Protein AF-A0A1Q2D5R7-F1 (afdb_monomer)

pLDDT: mean 94.14, std 8.89, range [39.81, 98.88]

Sequence (243 aa):
MNKTKTVDEAIDLIKPDSSIMISGFLGVGSPIRLIDKLAEHKEINDLTLIMSVASYPGKIHDIESLFINKQVKKYIGAHVGTSRELSRQYLNNEVEIEFCPMGTLAERIHAGGAGLGAVVTPVGVGTQQEEDHDVMEIDGKKYLVYRPLKADYALIRGFRADKEGNIQSRGTSKSAVLQMALAGKTVIAEVNEIVEVGDIAPDDVEVPGPLVDYIVQGDTLVEAKEYFNELWSSTNQLKVEVE

Secondary structure (DSSP, 8-state):
---EE-HHHHHTT--TT-EEEE--BTTBT--HHHHHHHHH-TTS-SEEEE-SB-S-TTS--TTHHHHHTT-EEEEEESB-TT-HHHHHHHHTTSSEEEE--HHHHHHHHHHHHHT-S-EEESTTTTSGGGTSSEEEEETTEEEEEEPP--EEEEEEE-SEEETT--EE--GGGGTTHHHHHHHEEEEEEEESEEE-TTSS-GGG-SB-GGG-SEEEE-S-HHHHHHHHHHHHHTTT-S-----

InterPro domains:
  IPR004165 Coenzyme A transferase family I [PF01144] (5-217)
  IPR004165 Coenzyme A transferase family I [PTHR13707] (3-223)
  IPR004165 Coenzyme A transferase family I [SM00882] (4-218)
  IPR012792 3-oxoacid CoA-transferase, subunit A [TIGR02429] (3-217)
  IPR037171 NagB/RpiA transferase-like [SSF100950] (2-228)

Solvent-accessible surface area (backbone atoms only — not comparable to full-atom values): 12506 Å² total; per-residue (Å²): 126,90,27,73,41,54,61,65,67,53,48,72,69,60,56,52,64,36,34,34,31,44,32,37,50,54,45,49,29,33,34,52,62,57,46,55,52,47,46,71,41,70,83,46,19,55,22,32,41,37,36,52,38,41,17,31,73,94,54,89,37,56,62,36,52,33,44,74,70,61,22,48,42,32,40,38,26,49,44,46,89,30,19,69,54,53,45,52,30,46,79,66,69,67,32,48,75,46,82,34,59,53,71,57,47,53,47,16,24,34,24,31,34,72,68,42,85,56,38,78,37,56,76,47,64,96,43,76,57,44,79,80,36,54,76,46,74,57,98,92,39,70,23,33,50,40,68,43,36,68,23,59,27,13,41,25,31,34,43,32,26,27,60,68,33,32,21,26,58,58,83,80,33,40,74,62,37,53,34,38,32,50,16,19,74,40,17,38,34,30,16,32,40,79,44,57,80,76,77,64,54,80,91,54,49,63,34,60,18,93,48,36,61,31,37,26,71,44,61,38,66,64,57,49,48,54,51,52,50,51,58,33,46,78,65,69,72,42,83,78,79,78,128

Foldseek 3Di:
DFQADALLRVLVVQAALWEEEFADDQQQFGLFSNLVNNLVPLNRAQYEYEYAEDHAAPDPGGNLSCLVSRRYQEYEYQYDPRRPSSVVCVVVVVHHYHHDHNVLSLVLLLCLLVVHAWDWAQPQPVHPLPVVFDWDDDPNGITGIGGHDATQEYEGEAAEAERLGQGAHDDCSLGSRQSNLSRYPAYEYEYQYYDHPPPQDPVRGSHDSVSHRHYYYDHHPVRVVVVVCCVCVVVVNDDPPDD

Nearest PDB structures (foldseek):
  8k9h-assembly2_F  TM=9.824E-01  e=9.584E-28  Fusobacterium nucleatum
  3cdk-assembly1_C  TM=9.639E-01  e=6.663E-28  Bacillus subtilis
  5dbn-assembly2_E  TM=9.795E-01  e=1.654E-27  Escherichia coli DH5[alpha]
  3rrl-assembly1_A  TM=9.472E-01  e=7.993E-26  Helicobacter pylori
  3rrl-assembly1_C  TM=9.426E-01  e=1.984E-23  Helicobacter pylori

Radius of gyration: 18.32 Å; Cα contacts (8 Å, |Δi|>4): 561; chains: 1; bounding box: 58×40×50 Å

Structure (mmCIF, N/CA/C/O backbone):
data_AF-A0A1Q2D5R7-F1
#
_entry.id   AF-A0A1Q2D5R7-F1
#
loop_
_atom_site.group_PDB
_atom_site.id
_atom_site.type_symbol
_atom_site.label_atom_id
_atom_site.label_alt_id
_atom_site.label_comp_id
_atom_site.label_asym_id
_atom_site.label_entity_id
_atom_site.label_seq_id
_atom_site.pdbx_PDB_ins_code
_atom_site.Cartn_x
_atom_site.Cartn_y
_atom_site.Cartn_z
_atom_site.occupancy
_atom_site.B_iso_or_equiv
_atom_site.auth_seq_id
_atom_site.auth_comp_id
_atom_site.auth_asym_id
_atom_site.auth_atom_id
_atom_site.pdbx_PDB_model_num
ATOM 1 N N . MET A 1 1 ? -4.681 -1.705 -24.601 1.00 67.50 1 MET A N 1
ATOM 2 C CA . MET A 1 1 ? -4.203 -0.367 -24.166 1.00 67.50 1 MET A CA 1
ATOM 3 C C . MET A 1 1 ? -2.782 -0.550 -23.668 1.00 67.50 1 MET A C 1
ATOM 5 O O . MET A 1 1 ? -2.539 -1.575 -23.052 1.00 67.50 1 MET A O 1
ATOM 9 N N . ASN A 1 2 ? -1.849 0.364 -23.945 1.00 89.50 2 ASN A N 1
ATOM 10 C CA . ASN A 1 2 ? -0.502 0.243 -23.379 1.00 89.50 2 ASN A CA 1
ATOM 11 C C . ASN A 1 2 ? -0.545 0.607 -21.885 1.00 89.50 2 ASN A C 1
ATOM 13 O O . ASN A 1 2 ? -0.805 1.765 -21.562 1.00 89.50 2 ASN A O 1
ATOM 17 N N . LYS A 1 3 ? -0.330 -0.380 -21.007 1.00 97.44 3 LYS A N 1
ATOM 18 C CA . LYS A 1 3 ? -0.292 -0.201 -19.546 1.00 97.44 3 LYS A CA 1
ATOM 19 C C . LYS A 1 3 ? 1.096 0.162 -19.021 1.00 97.44 3 LYS A C 1
ATOM 21 O O . LYS A 1 3 ? 1.228 0.561 -17.870 1.00 97.44 3 LYS A O 1
ATOM 26 N N . THR A 1 4 ? 2.139 0.021 -19.833 1.00 98.12 4 THR A N 1
ATOM 27 C CA . THR A 1 4 ? 3.508 0.293 -19.399 1.00 98.12 4 THR A CA 1
ATOM 28 C C . THR A 1 4 ? 3.756 1.794 -19.296 1.00 98.12 4 THR A C 1
ATOM 30 O O . THR A 1 4 ? 3.478 2.540 -20.239 1.00 98.12 4 THR A O 1
ATOM 33 N N . LYS A 1 5 ? 4.302 2.215 -18.155 1.00 98.19 5 LYS A N 1
ATOM 34 C CA . LYS A 1 5 ? 4.703 3.589 -17.846 1.00 98.19 5 LYS A CA 1
ATOM 35 C C . LYS A 1 5 ? 6.129 3.626 -17.311 1.00 98.19 5 LYS A C 1
ATOM 37 O O . LYS A 1 5 ? 6.620 2.632 -16.769 1.00 98.19 5 LYS A O 1
ATOM 42 N N . THR A 1 6 ? 6.797 4.765 -17.455 1.00 98.06 6 THR A N 1
ATOM 43 C CA . THR A 1 6 ? 7.991 5.039 -16.644 1.00 98.06 6 THR A CA 1
ATOM 44 C C . THR A 1 6 ? 7.584 5.339 -15.198 1.00 98.06 6 THR A C 1
ATOM 46 O O . THR A 1 6 ? 6.417 5.608 -14.911 1.00 98.06 6 THR A O 1
ATOM 49 N N . VAL A 1 7 ? 8.549 5.299 -14.275 1.00 97.94 7 VAL A N 1
ATOM 50 C CA . VAL A 1 7 ? 8.315 5.683 -12.874 1.00 97.94 7 VAL A CA 1
ATOM 51 C C . VAL A 1 7 ? 7.829 7.137 -12.794 1.00 97.94 7 VAL A C 1
ATOM 53 O O . VAL A 1 7 ? 6.834 7.395 -12.125 1.00 97.94 7 VAL A O 1
ATOM 56 N N . ASP A 1 8 ? 8.455 8.062 -13.531 1.00 97.12 8 ASP A N 1
ATOM 57 C CA . ASP A 1 8 ? 8.050 9.477 -13.561 1.00 97.12 8 ASP A CA 1
ATOM 58 C C . ASP A 1 8 ? 6.610 9.650 -14.072 1.00 97.12 8 ASP A C 1
ATOM 60 O O . ASP A 1 8 ? 5.784 10.264 -13.403 1.00 97.12 8 ASP A O 1
ATOM 64 N N . GLU A 1 9 ? 6.269 9.027 -15.209 1.00 98.06 9 GLU A N 1
ATOM 65 C CA . GLU A 1 9 ? 4.917 9.117 -15.777 1.00 98.06 9 GLU A CA 1
ATOM 66 C C . GLU A 1 9 ? 3.842 8.566 -14.834 1.00 98.06 9 GLU A C 1
ATOM 68 O O . GLU A 1 9 ? 2.690 8.990 -14.904 1.00 98.06 9 GLU A O 1
ATOM 73 N N . ALA A 1 10 ? 4.189 7.581 -14.002 1.00 98.00 10 ALA A N 1
ATOM 74 C CA . ALA A 1 10 ? 3.280 6.999 -13.028 1.00 98.00 10 ALA A CA 1
ATOM 75 C C . ALA A 1 10 ? 3.083 7.906 -11.804 1.00 98.00 10 ALA A C 1
ATOM 77 O O . ALA A 1 10 ? 1.955 8.034 -11.327 1.00 98.00 10 ALA A O 1
ATOM 78 N N . ILE A 1 11 ? 4.144 8.559 -11.317 1.00 98.06 11 ILE A N 1
ATOM 79 C CA . ILE A 1 11 ? 4.058 9.512 -10.199 1.00 98.06 11 ILE A CA 1
ATOM 80 C C . ILE A 1 11 ? 3.307 10.782 -10.596 1.00 98.06 11 ILE A C 1
ATOM 82 O O . ILE A 1 11 ? 2.494 11.257 -9.806 1.00 98.06 11 ILE A O 1
ATOM 86 N N . ASP A 1 12 ? 3.459 11.256 -11.835 1.00 97.69 12 ASP A N 1
ATOM 87 C CA . ASP A 1 12 ? 2.724 12.416 -12.365 1.00 97.69 12 ASP A CA 1
ATOM 88 C C . ASP A 1 12 ? 1.190 12.231 -12.360 1.00 97.69 12 ASP A C 1
ATOM 90 O O . ASP A 1 12 ? 0.431 13.198 -12.482 1.00 97.69 12 ASP A O 1
ATOM 94 N N . LEU A 1 13 ? 0.699 10.992 -12.222 1.00 98.00 13 LEU A N 1
ATOM 95 C CA . LEU A 1 13 ? -0.730 10.709 -12.072 1.00 98.00 13 LEU A CA 1
ATOM 96 C C . LEU A 1 13 ? -1.245 11.029 -10.665 1.00 98.00 13 LEU A C 1
ATOM 98 O O . LEU A 1 13 ? -2.434 11.323 -10.514 1.00 98.00 13 LEU A O 1
ATOM 102 N N . ILE A 1 14 ? -0.384 10.947 -9.648 1.00 98.50 14 ILE A N 1
ATOM 103 C CA . ILE A 1 14 ? -0.752 11.090 -8.240 1.00 98.50 14 ILE A CA 1
ATOM 104 C C . ILE A 1 14 ? -0.975 12.567 -7.927 1.00 98.50 14 ILE A C 1
ATOM 106 O O . ILE A 1 14 ? -0.192 13.440 -8.291 1.00 98.50 14 ILE A O 1
ATOM 110 N N . LYS A 1 15 ? -2.071 12.857 -7.226 1.00 98.50 15 LYS A N 1
ATOM 111 C CA . LYS A 1 15 ? -2.457 14.226 -6.877 1.00 98.50 15 LYS A CA 1
ATOM 112 C C . LYS A 1 15 ? -2.208 14.492 -5.393 1.00 98.50 15 LYS A C 1
ATOM 114 O O . LYS A 1 15 ? -2.328 13.560 -4.595 1.00 98.50 15 LYS A O 1
ATOM 119 N N . PRO A 1 16 ? -1.955 15.751 -4.999 1.00 98.56 16 PRO A N 1
ATOM 120 C CA . PRO A 1 16 ? -2.027 16.143 -3.595 1.00 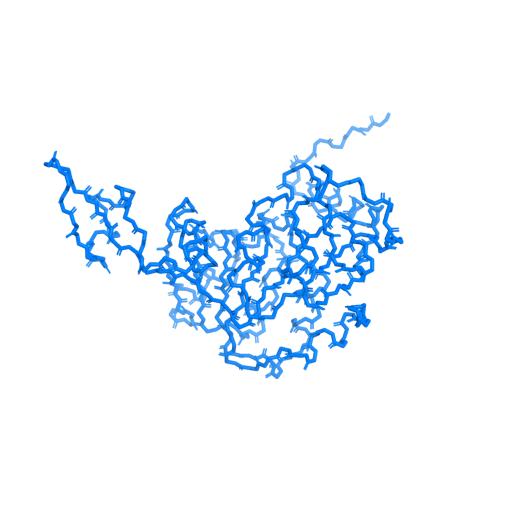98.56 16 PRO A CA 1
ATOM 121 C C . PRO A 1 16 ? -3.389 15.776 -2.991 1.00 98.56 16 PRO A C 1
ATOM 123 O O . PRO A 1 16 ? -4.360 15.591 -3.730 1.00 98.56 16 PRO A O 1
ATOM 126 N N . ASP A 1 17 ? -3.459 15.676 -1.665 1.00 98.56 17 ASP A N 1
ATOM 127 C CA . ASP A 1 17 ? -4.680 15.344 -0.910 1.00 98.56 17 ASP A CA 1
ATOM 128 C C . ASP A 1 17 ? -5.257 13.935 -1.185 1.00 98.56 17 ASP A C 1
ATOM 130 O O . ASP A 1 17 ? -6.341 13.585 -0.717 1.00 98.56 17 ASP A O 1
ATOM 134 N N . SER A 1 18 ? -4.535 13.096 -1.935 1.00 98.69 18 SER A N 1
ATOM 135 C CA . SER A 1 18 ? -4.999 11.757 -2.308 1.00 98.69 18 SER A CA 1
ATOM 136 C C . SER A 1 18 ? -4.753 10.718 -1.216 1.00 98.69 18 SER A C 1
ATOM 138 O O . SER A 1 18 ? -3.808 10.795 -0.423 1.00 98.69 18 SER A O 1
ATOM 140 N N . SER A 1 19 ? -5.585 9.682 -1.228 1.00 98.88 19 SER A N 1
ATOM 141 C CA . SER A 1 19 ? -5.372 8.459 -0.457 1.00 98.88 19 SER A CA 1
ATOM 142 C C . SER A 1 19 ? -4.583 7.425 -1.265 1.00 98.88 19 SER A C 1
ATOM 144 O O . SER A 1 19 ? -4.881 7.178 -2.436 1.00 98.88 19 SER A O 1
ATOM 146 N N . ILE A 1 20 ? -3.571 6.815 -0.645 1.00 98.81 20 ILE A N 1
ATOM 147 C CA . ILE A 1 20 ? -2.665 5.867 -1.297 1.00 98.81 20 ILE A CA 1
ATOM 148 C C . ILE A 1 20 ? -2.526 4.609 -0.439 1.00 98.81 20 ILE A C 1
ATOM 150 O O . ILE A 1 20 ? -2.055 4.663 0.698 1.00 98.81 20 ILE A O 1
ATOM 154 N N . MET A 1 21 ? -2.907 3.462 -1.000 1.00 98.62 21 MET A N 1
ATOM 155 C CA . MET A 1 21 ? -2.517 2.155 -0.472 1.00 98.62 21 MET A CA 1
ATOM 156 C C . MET A 1 21 ? -1.129 1.799 -0.984 1.00 98.62 21 MET A C 1
ATOM 158 O O . MET A 1 21 ? -0.877 1.890 -2.183 1.00 98.62 21 MET A O 1
ATOM 162 N N . ILE A 1 22 ? -0.243 1.383 -0.085 1.00 98.00 22 ILE A N 1
ATOM 163 C CA . ILE A 1 22 ? 1.120 0.979 -0.432 1.00 98.00 22 ILE A CA 1
ATOM 164 C C . ILE A 1 22 ? 1.319 -0.452 0.056 1.00 98.00 22 ILE A C 1
ATOM 166 O O . ILE A 1 22 ? 1.152 -0.736 1.246 1.00 98.00 22 ILE A O 1
ATOM 170 N N . SER A 1 23 ? 1.636 -1.370 -0.860 1.00 96.19 23 SER A 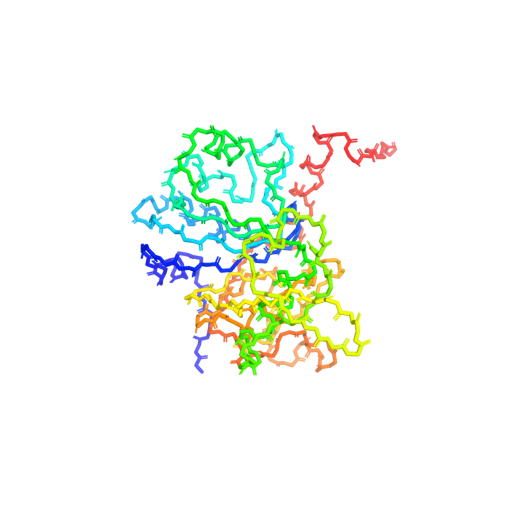N 1
ATOM 171 C CA . SER A 1 23 ? 1.945 -2.749 -0.479 1.00 96.19 23 SER A CA 1
ATOM 172 C C . SER A 1 23 ? 3.268 -2.826 0.270 1.00 96.19 23 SER A C 1
ATOM 174 O O . SER A 1 23 ? 4.119 -1.959 0.129 1.00 96.19 23 SER A O 1
ATOM 176 N N . GLY A 1 24 ? 3.457 -3.900 1.031 1.00 93.12 24 GLY A N 1
ATOM 177 C CA . GLY A 1 24 ? 4.733 -4.210 1.663 1.00 93.12 24 GLY A CA 1
ATOM 178 C C . GLY A 1 24 ? 4.628 -4.477 3.157 1.00 93.12 24 GLY A C 1
ATOM 179 O O . GLY A 1 24 ? 3.583 -4.303 3.790 1.00 93.12 24 GLY A O 1
ATOM 180 N N . PHE A 1 25 ? 5.726 -4.977 3.709 1.00 92.31 25 PHE A N 1
ATOM 181 C CA . PHE A 1 25 ? 5.894 -5.253 5.127 1.00 92.31 25 PHE A CA 1
ATOM 182 C C . PHE A 1 25 ? 7.359 -5.013 5.491 1.00 92.31 25 PHE A C 1
ATOM 184 O O . PHE A 1 25 ? 8.230 -5.766 5.054 1.00 92.31 25 PHE A O 1
ATOM 191 N N . LEU A 1 26 ? 7.632 -3.962 6.273 1.00 89.88 26 LEU A N 1
ATOM 192 C CA . LEU A 1 26 ? 8.999 -3.530 6.603 1.00 89.88 26 LEU A CA 1
ATOM 193 C C . LEU A 1 26 ? 9.868 -3.311 5.348 1.00 89.88 26 LEU A C 1
ATOM 195 O O . LEU A 1 26 ? 11.031 -3.716 5.323 1.00 89.88 26 LEU A O 1
ATOM 199 N N . GLY A 1 27 ? 9.285 -2.756 4.280 1.00 88.50 27 GLY A N 1
ATOM 200 C CA . GLY A 1 27 ? 9.950 -2.589 2.987 1.00 88.50 27 GLY A CA 1
ATOM 201 C C . GLY A 1 27 ? 9.915 -3.794 2.042 1.00 88.50 27 GLY A C 1
ATOM 202 O O . GLY A 1 27 ? 10.013 -3.641 0.824 1.00 88.50 27 GLY A O 1
ATOM 203 N N . VAL A 1 28 ? 9.740 -5.016 2.557 1.00 89.94 28 VAL A N 1
ATOM 204 C CA . VAL A 1 28 ? 9.649 -6.212 1.705 1.00 89.94 28 VAL A CA 1
ATOM 205 C C . VAL A 1 28 ? 8.319 -6.204 0.968 1.00 89.94 28 VAL A C 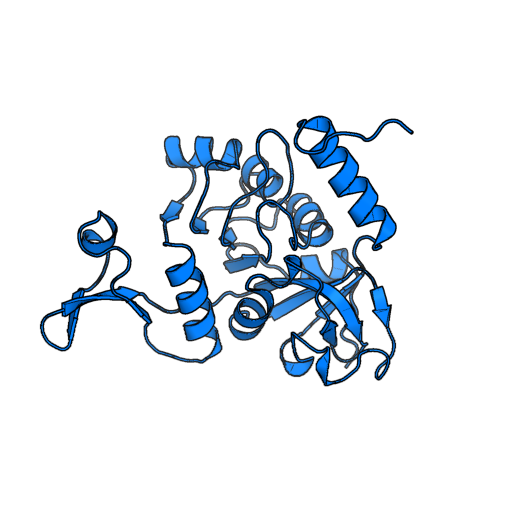1
ATOM 207 O O . VAL A 1 28 ? 7.259 -6.225 1.589 1.00 89.94 28 VAL A O 1
ATOM 210 N N . GLY A 1 29 ? 8.367 -6.214 -0.365 1.00 92.06 29 GLY A N 1
ATOM 211 C CA . GLY A 1 29 ? 7.160 -6.073 -1.181 1.00 92.06 29 GLY A CA 1
ATOM 212 C C . GLY A 1 29 ? 6.627 -4.638 -1.239 1.00 92.06 29 GLY A C 1
ATOM 213 O O . GLY A 1 29 ? 5.486 -4.449 -1.654 1.00 92.06 29 GLY A O 1
ATOM 214 N N . SER A 1 30 ? 7.424 -3.645 -0.832 1.00 95.12 30 SER A N 1
ATOM 215 C CA . SER A 1 30 ? 7.135 -2.237 -1.104 1.00 95.12 30 SER A CA 1
ATOM 216 C C . SER A 1 30 ? 7.611 -1.849 -2.509 1.00 95.12 30 SER A C 1
ATOM 218 O O . SER A 1 30 ? 8.670 -2.317 -2.942 1.00 95.12 30 SER A O 1
ATOM 220 N N . PRO A 1 31 ? 6.861 -1.014 -3.246 1.00 96.44 31 PRO A N 1
ATOM 221 C CA . PRO A 1 31 ? 7.306 -0.444 -4.515 1.00 96.44 31 PRO A CA 1
ATOM 222 C C . PRO A 1 31 ? 8.290 0.712 -4.262 1.00 96.44 31 PRO A C 1
ATOM 224 O O . PRO A 1 31 ? 7.928 1.888 -4.306 1.00 96.44 31 PRO A O 1
ATOM 227 N N . ILE A 1 32 ? 9.533 0.367 -3.908 1.00 95.69 32 ILE A N 1
ATOM 228 C CA . ILE A 1 32 ? 10.535 1.319 -3.404 1.00 95.69 32 ILE A CA 1
ATOM 229 C C . ILE A 1 32 ? 10.831 2.437 -4.407 1.00 95.69 32 ILE A C 1
ATOM 231 O O . ILE A 1 32 ? 10.942 3.587 -3.997 1.00 95.69 32 ILE A O 1
ATOM 235 N N . ARG A 1 33 ? 10.892 2.150 -5.713 1.00 97.12 33 ARG A N 1
ATOM 236 C CA . ARG A 1 33 ? 11.211 3.180 -6.715 1.00 97.12 33 ARG A CA 1
ATOM 237 C C . ARG A 1 33 ? 10.077 4.175 -6.886 1.00 97.12 33 ARG A C 1
ATOM 239 O O . ARG A 1 33 ? 10.345 5.368 -7.003 1.00 97.12 33 ARG A O 1
ATOM 246 N N . LEU A 1 34 ? 8.828 3.715 -6.848 1.00 98.38 34 LEU A N 1
ATOM 247 C CA . LEU A 1 34 ? 7.669 4.607 -6.816 1.00 98.38 34 LEU A CA 1
ATOM 248 C C . LEU A 1 34 ? 7.649 5.452 -5.537 1.00 98.38 34 LEU A C 1
ATOM 250 O O . LEU A 1 34 ? 7.378 6.645 -5.614 1.00 98.38 34 LEU A O 1
ATOM 254 N N . ILE A 1 35 ? 7.957 4.872 -4.373 1.00 98.06 35 ILE A N 1
ATOM 255 C CA . ILE A 1 35 ? 7.976 5.608 -3.097 1.00 98.06 35 ILE A CA 1
ATOM 256 C C . ILE A 1 35 ? 9.082 6.667 -3.082 1.00 98.06 35 ILE A C 1
ATOM 258 O O . ILE A 1 35 ? 8.815 7.819 -2.737 1.00 98.06 35 ILE A O 1
ATOM 262 N N . ASP A 1 36 ? 10.300 6.300 -3.482 1.00 97.38 36 ASP A N 1
ATOM 263 C CA . ASP A 1 36 ? 11.437 7.218 -3.556 1.00 97.38 36 ASP A CA 1
ATOM 264 C C . ASP A 1 36 ? 11.132 8.364 -4.520 1.00 97.38 36 ASP A C 1
ATOM 266 O O . ASP A 1 36 ? 11.310 9.533 -4.175 1.00 97.38 36 ASP A O 1
ATOM 270 N N . LYS A 1 37 ? 10.580 8.044 -5.697 1.00 98.19 37 LYS A N 1
ATOM 271 C CA . LYS A 1 37 ? 10.183 9.055 -6.673 1.00 98.19 37 LYS A CA 1
ATOM 272 C C . LYS A 1 37 ? 9.071 9.955 -6.135 1.00 98.19 37 LYS A C 1
ATOM 274 O O . LYS A 1 37 ? 9.182 11.170 -6.232 1.00 98.19 37 LYS A O 1
ATOM 279 N N . LEU A 1 38 ? 8.041 9.403 -5.499 1.00 98.50 38 LEU A N 1
ATOM 280 C CA . LEU A 1 38 ? 6.992 10.192 -4.846 1.00 98.50 38 LEU A CA 1
ATOM 281 C C . LEU A 1 38 ? 7.570 11.150 -3.789 1.00 98.50 38 LEU A C 1
ATOM 283 O O . LEU A 1 38 ? 7.105 12.282 -3.658 1.00 98.50 38 LEU A O 1
ATOM 287 N N . ALA A 1 39 ? 8.610 10.731 -3.064 1.00 98.25 39 ALA A N 1
ATOM 288 C CA . ALA A 1 39 ? 9.282 11.573 -2.081 1.00 98.25 39 ALA A CA 1
ATOM 289 C C . ALA A 1 39 ? 10.079 12.735 -2.709 1.00 98.25 39 ALA A C 1
ATOM 291 O O . ALA A 1 39 ? 10.269 13.769 -2.067 1.00 98.25 39 ALA A O 1
ATOM 292 N N . GLU A 1 40 ? 10.534 12.616 -3.958 1.00 97.88 40 GLU A N 1
ATOM 293 C CA . GLU A 1 40 ? 11.176 13.723 -4.684 1.00 97.88 40 GLU A CA 1
ATOM 294 C C . GLU A 1 40 ? 10.176 14.841 -5.042 1.00 97.88 40 GLU A C 1
ATOM 296 O O . GLU A 1 40 ? 10.538 16.022 -5.038 1.00 97.88 40 GLU A O 1
ATOM 301 N N . HIS A 1 41 ? 8.911 14.485 -5.286 1.00 97.25 41 HIS A N 1
ATOM 302 C CA . HIS A 1 41 ? 7.830 15.382 -5.710 1.00 97.25 41 HIS A CA 1
ATOM 303 C C . HIS A 1 41 ? 7.100 16.024 -4.520 1.00 97.25 41 HIS A C 1
ATOM 305 O O . HIS A 1 41 ? 5.980 15.661 -4.159 1.00 97.25 41 HIS A O 1
ATOM 311 N N . LYS A 1 42 ? 7.742 17.007 -3.880 1.00 95.44 42 LYS A N 1
ATOM 312 C CA . LYS A 1 42 ? 7.242 17.660 -2.648 1.00 95.44 42 LYS A CA 1
ATOM 313 C C . LYS A 1 42 ? 5.918 18.414 -2.814 1.00 95.44 42 LYS A C 1
ATOM 315 O O . LYS A 1 42 ? 5.247 18.713 -1.824 1.00 95.44 42 LYS A O 1
ATOM 320 N N . GLU A 1 43 ? 5.548 18.753 -4.042 1.00 97.31 43 GLU A N 1
ATOM 321 C CA . GLU A 1 43 ? 4.244 19.317 -4.377 1.00 97.31 43 GLU A CA 1
ATOM 322 C C . GLU A 1 43 ? 3.102 18.313 -4.184 1.00 97.31 43 GLU A C 1
ATOM 324 O O . GLU A 1 43 ? 1.979 18.736 -3.921 1.00 97.31 43 GLU A O 1
ATOM 329 N N . ILE A 1 44 ? 3.385 17.007 -4.254 1.00 98.31 44 ILE A N 1
ATOM 330 C CA . ILE A 1 44 ? 2.445 15.934 -3.930 1.00 98.31 44 ILE A CA 1
ATOM 331 C C . ILE A 1 44 ? 2.497 15.711 -2.416 1.00 98.31 44 ILE A C 1
ATOM 333 O O . ILE A 1 44 ? 3.365 15.014 -1.887 1.00 98.31 44 ILE A O 1
ATOM 337 N N . ASN A 1 45 ? 1.584 16.362 -1.705 1.00 98.31 45 ASN A N 1
ATOM 338 C CA . ASN A 1 45 ? 1.525 16.384 -0.245 1.00 98.31 45 ASN A CA 1
ATOM 339 C C . ASN A 1 45 ? 0.084 16.213 0.258 1.00 98.31 45 ASN A C 1
ATOM 341 O O . ASN A 1 45 ? -0.816 15.872 -0.513 1.00 98.31 45 ASN A O 1
ATOM 345 N N . ASP A 1 46 ? -0.115 16.378 1.568 1.00 98.50 46 ASP A N 1
ATOM 346 C CA . ASP A 1 46 ? -1.392 16.158 2.252 1.00 98.50 46 ASP A CA 1
ATOM 347 C C . ASP A 1 46 ? -1.959 14.743 2.034 1.00 98.50 46 ASP A C 1
ATOM 349 O O . ASP A 1 46 ? -3.168 14.512 2.034 1.00 98.50 46 ASP A O 1
ATOM 353 N N . LEU A 1 47 ? -1.068 13.762 1.875 1.00 98.81 47 LEU A N 1
ATOM 354 C CA . LEU A 1 47 ? -1.423 12.388 1.543 1.00 98.81 47 LEU A CA 1
ATOM 355 C C . LEU A 1 47 ? -2.009 11.635 2.740 1.00 98.81 47 LEU A C 1
ATOM 357 O O . LEU A 1 47 ? -1.581 11.810 3.886 1.00 98.81 47 LEU A O 1
ATOM 361 N N . THR A 1 48 ? -2.950 10.735 2.451 1.00 98.88 48 THR A N 1
ATOM 362 C CA . THR A 1 48 ? -3.390 9.698 3.394 1.00 98.88 48 THR A CA 1
ATOM 363 C C . THR A 1 48 ? -2.783 8.362 2.992 1.00 98.88 48 THR A C 1
ATOM 365 O O . THR A 1 48 ? -3.156 7.812 1.959 1.00 98.88 48 THR A O 1
ATOM 368 N N . LEU A 1 49 ? -1.866 7.824 3.794 1.00 98.56 49 LEU A N 1
ATOM 369 C CA . LEU A 1 49 ? -1.234 6.534 3.515 1.00 98.56 49 LEU A CA 1
ATOM 370 C C . LEU A 1 49 ? -1.952 5.392 4.236 1.00 98.56 49 LEU A C 1
ATOM 372 O O . LEU A 1 49 ? -2.301 5.511 5.409 1.00 98.56 49 LEU A O 1
ATOM 376 N N . ILE A 1 50 ? -2.140 4.274 3.538 1.00 98.38 50 ILE A N 1
ATOM 377 C CA . ILE A 1 50 ? -2.745 3.049 4.068 1.00 98.38 50 ILE A CA 1
ATOM 378 C C . ILE A 1 50 ? -1.763 1.896 3.855 1.00 98.38 50 ILE A C 1
ATOM 380 O O . ILE A 1 50 ? -1.506 1.494 2.719 1.00 98.38 50 ILE A O 1
ATOM 384 N N . MET A 1 51 ? -1.212 1.359 4.944 1.00 95.06 51 MET A N 1
ATOM 385 C CA . MET A 1 51 ? -0.194 0.306 4.896 1.00 95.06 51 MET A CA 1
ATOM 386 C C . MET A 1 51 ? -0.189 -0.519 6.186 1.00 95.06 51 MET A C 1
ATOM 388 O O . MET A 1 51 ? -0.494 -0.015 7.263 1.00 95.06 51 MET A O 1
ATOM 392 N N . SER A 1 52 ? 0.182 -1.800 6.105 1.00 91.81 52 SER A N 1
ATOM 393 C CA . SER A 1 52 ? 0.250 -2.667 7.289 1.00 91.81 52 SER A CA 1
ATOM 394 C C . SER A 1 52 ? 1.291 -2.191 8.304 1.00 91.81 52 SER A C 1
ATOM 396 O O . SER A 1 52 ? 0.984 -2.065 9.492 1.00 91.81 52 SER A O 1
ATOM 398 N N . VAL A 1 53 ? 2.521 -1.933 7.850 1.00 90.25 53 VAL A N 1
ATOM 399 C CA . VAL A 1 53 ? 3.661 -1.584 8.707 1.00 90.25 53 VAL A CA 1
ATOM 400 C C . VAL A 1 53 ? 4.508 -0.512 8.033 1.00 90.25 53 VAL A C 1
ATOM 402 O O . VAL A 1 53 ? 4.927 -0.706 6.898 1.00 90.25 53 VAL A O 1
ATOM 405 N N . ALA A 1 54 ? 4.798 0.570 8.758 1.00 87.62 54 ALA A N 1
ATOM 406 C CA . ALA A 1 54 ? 5.584 1.692 8.254 1.00 87.62 54 ALA A CA 1
ATOM 407 C C . ALA A 1 54 ? 7.096 1.456 8.360 1.00 87.62 54 ALA A C 1
ATOM 409 O O . ALA A 1 54 ? 7.631 1.411 9.469 1.00 87.62 54 ALA A O 1
ATOM 410 N N . SER A 1 55 ? 7.800 1.427 7.232 1.00 89.56 55 SER A N 1
ATOM 411 C CA . SER A 1 55 ? 9.263 1.551 7.166 1.00 89.56 55 SER A CA 1
ATOM 412 C C . SER A 1 55 ? 10.076 0.453 7.855 1.00 89.56 55 SER A C 1
ATOM 414 O O . SER A 1 55 ? 9.552 -0.535 8.368 1.00 89.56 55 SER A O 1
ATOM 416 N N . TYR A 1 56 ? 11.402 0.614 7.827 1.00 86.56 56 TYR A N 1
ATOM 417 C CA . TYR A 1 56 ? 12.369 -0.315 8.400 1.00 86.56 56 TYR A CA 1
ATOM 418 C C . TYR A 1 56 ? 13.128 0.320 9.582 1.00 86.56 56 TYR A C 1
ATOM 420 O O . TYR A 1 56 ? 13.562 1.470 9.479 1.00 86.56 56 TYR A O 1
ATOM 428 N N . PRO A 1 57 ? 13.360 -0.414 10.690 1.00 83.00 57 PRO A N 1
ATOM 429 C CA . PRO A 1 57 ? 14.020 0.133 11.871 1.00 83.00 57 PRO A CA 1
ATOM 430 C C . PRO A 1 57 ? 15.399 0.740 11.594 1.00 83.00 57 PRO A C 1
ATOM 432 O O . PRO A 1 57 ? 16.312 0.078 11.101 1.00 83.00 57 PRO A O 1
ATOM 435 N N . GLY A 1 58 ? 15.589 1.990 12.020 1.00 76.62 58 GLY A N 1
ATOM 436 C CA . GLY A 1 58 ? 16.913 2.612 12.120 1.00 76.62 58 GLY A CA 1
ATOM 437 C C . GLY A 1 58 ? 17.544 3.060 10.797 1.00 76.62 58 GLY A C 1
ATOM 438 O O . GLY A 1 58 ? 18.724 3.419 10.796 1.00 76.62 58 GLY A O 1
ATOM 439 N N . LYS A 1 59 ? 16.794 3.069 9.687 1.00 83.31 59 LYS A N 1
ATOM 440 C CA . LYS A 1 59 ? 17.251 3.542 8.370 1.00 83.31 59 LYS A CA 1
ATOM 441 C C . LYS A 1 59 ? 16.157 4.350 7.671 1.00 83.31 59 LYS A C 1
ATOM 443 O O . LYS A 1 59 ? 14.977 4.142 7.921 1.00 83.31 59 LYS A O 1
ATOM 448 N N . ILE A 1 60 ? 16.566 5.255 6.782 1.00 89.69 60 ILE A N 1
ATOM 449 C CA . ILE A 1 60 ? 15.649 5.904 5.840 1.00 89.69 60 ILE A CA 1
ATOM 450 C C . ILE A 1 60 ? 15.396 4.902 4.718 1.00 89.69 60 ILE A C 1
ATOM 452 O O . ILE A 1 60 ? 16.298 4.609 3.937 1.00 89.69 60 ILE A O 1
ATOM 456 N N . HIS A 1 61 ? 14.209 4.313 4.723 1.00 90.81 61 HIS A N 1
ATOM 457 C CA . HIS A 1 61 ? 13.777 3.277 3.794 1.00 90.81 61 HIS A CA 1
ATOM 458 C C . HIS A 1 61 ? 12.249 3.283 3.725 1.00 90.81 61 HIS A C 1
ATOM 460 O O . HIS A 1 61 ? 11.607 3.639 4.721 1.00 90.81 61 HIS A O 1
ATOM 466 N N . ASP A 1 62 ? 11.685 2.832 2.597 1.00 93.56 62 ASP A N 1
ATOM 467 C CA . ASP A 1 62 ? 10.235 2.745 2.388 1.00 93.56 62 ASP A CA 1
ATOM 468 C C . ASP A 1 62 ? 9.600 4.139 2.600 1.00 93.56 62 ASP A C 1
ATOM 470 O O . ASP A 1 62 ? 10.173 5.156 2.206 1.00 93.56 62 ASP A O 1
ATOM 474 N N . ILE A 1 63 ? 8.446 4.232 3.258 1.00 96.06 63 ILE A N 1
ATOM 475 C CA . ILE A 1 63 ? 7.712 5.493 3.428 1.00 96.06 63 ILE A CA 1
ATOM 476 C C . ILE A 1 63 ? 8.365 6.523 4.378 1.00 96.06 63 ILE A C 1
ATOM 478 O O . ILE A 1 63 ? 7.812 7.609 4.549 1.00 96.06 63 ILE A O 1
ATOM 482 N N . GLU A 1 64 ? 9.534 6.251 4.982 1.00 96.31 64 GLU A N 1
ATOM 483 C CA . GLU A 1 64 ? 10.217 7.184 5.907 1.00 96.31 64 GLU A CA 1
ATOM 484 C C . GLU A 1 64 ? 10.461 8.559 5.265 1.00 96.31 64 GLU A C 1
ATOM 486 O O . GLU A 1 64 ? 10.212 9.594 5.887 1.00 96.31 64 GLU A O 1
ATOM 491 N N . SER A 1 65 ? 10.913 8.579 4.007 1.00 97.00 65 SER A N 1
ATOM 492 C CA . SER A 1 65 ? 11.232 9.813 3.277 1.00 97.00 65 SER A CA 1
ATOM 493 C C . SER A 1 65 ? 10.013 10.728 3.115 1.00 97.00 65 SER A C 1
ATOM 495 O O . SER A 1 65 ? 10.147 11.947 3.223 1.00 97.00 65 SER A O 1
ATOM 497 N N . LEU A 1 66 ? 8.815 10.157 2.943 1.00 98.12 66 LEU A N 1
ATOM 498 C CA . LEU A 1 66 ? 7.565 10.917 2.830 1.00 98.12 66 LEU A CA 1
ATOM 499 C C . LEU A 1 66 ? 7.240 11.658 4.134 1.00 98.12 66 LEU A C 1
ATOM 501 O O . LEU A 1 66 ? 6.784 12.804 4.104 1.00 98.12 66 LEU A O 1
ATOM 505 N N . PHE A 1 67 ? 7.527 11.041 5.285 1.00 97.50 67 PHE A N 1
ATOM 506 C CA . PHE A 1 67 ? 7.382 11.699 6.582 1.00 97.50 67 PHE A CA 1
ATOM 507 C C . PHE A 1 67 ? 8.462 12.759 6.798 1.00 97.50 67 PHE A C 1
ATOM 509 O O . PHE A 1 67 ? 8.123 13.870 7.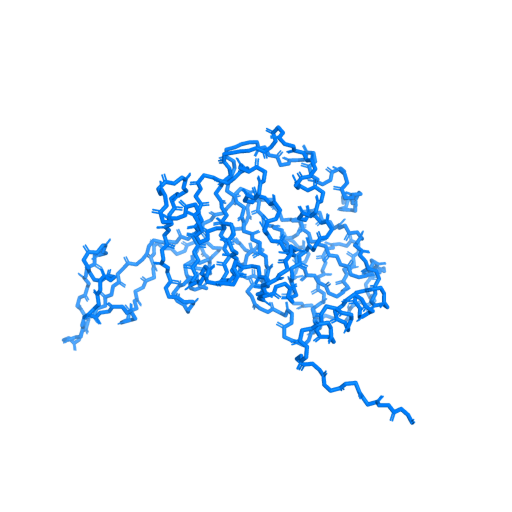200 1.00 97.50 67 PHE A O 1
ATOM 516 N N . ILE A 1 68 ? 9.729 12.491 6.456 1.00 97.31 68 ILE A N 1
ATOM 517 C CA . ILE A 1 68 ? 10.810 13.499 6.538 1.00 97.31 68 ILE A CA 1
ATOM 518 C C . ILE A 1 68 ? 10.445 14.758 5.741 1.00 97.31 68 ILE A C 1
ATOM 520 O O . ILE A 1 68 ? 10.660 15.880 6.204 1.00 97.31 68 ILE A O 1
ATOM 524 N N . ASN A 1 69 ? 9.842 14.575 4.569 1.00 97.88 69 ASN A N 1
ATOM 525 C CA . ASN A 1 69 ? 9.411 15.662 3.697 1.00 97.88 69 ASN A CA 1
ATOM 526 C C . ASN A 1 69 ? 8.071 16.303 4.090 1.00 97.88 69 ASN A C 1
ATOM 528 O O . ASN A 1 69 ? 7.680 17.281 3.457 1.00 97.88 69 ASN A O 1
ATOM 532 N N . LYS A 1 70 ? 7.383 15.794 5.121 1.00 97.81 70 LYS A N 1
ATOM 533 C CA . LYS A 1 70 ? 6.050 16.245 5.561 1.00 97.81 70 LYS A CA 1
ATOM 534 C C . LYS A 1 70 ? 4.985 16.175 4.458 1.00 97.81 70 LYS A C 1
ATOM 536 O O . LYS A 1 70 ? 4.136 17.053 4.348 1.00 97.81 70 LYS A O 1
ATOM 541 N N . GLN A 1 71 ? 5.026 15.123 3.642 1.00 98.56 71 GLN A N 1
ATOM 542 C CA . GLN A 1 71 ? 4.058 14.899 2.561 1.00 98.56 71 GLN A CA 1
ATOM 543 C C . GLN A 1 71 ? 2.787 14.171 3.029 1.00 98.56 71 GLN A C 1
ATOM 545 O O . GLN A 1 71 ? 1.825 14.074 2.272 1.00 98.56 71 GLN A O 1
ATOM 550 N N . VAL A 1 72 ? 2.767 13.649 4.259 1.00 98.62 72 VAL A N 1
ATOM 551 C CA . VAL A 1 72 ? 1.696 12.788 4.779 1.00 98.62 72 VAL A CA 1
ATOM 552 C C . VAL A 1 72 ? 0.956 13.497 5.907 1.00 98.62 72 VAL A C 1
ATOM 554 O O . VAL A 1 72 ? 1.568 13.853 6.910 1.00 98.62 72 VAL A O 1
ATOM 557 N N . LYS A 1 73 ? -0.365 13.653 5.769 1.00 98.38 73 LYS A N 1
ATOM 558 C CA . LYS A 1 73 ? -1.231 14.216 6.822 1.00 98.38 73 LYS A CA 1
ATOM 559 C C . LYS A 1 73 ? -1.890 13.145 7.690 1.00 98.38 73 LYS A C 1
ATOM 561 O O . LYS A 1 73 ? -2.189 13.401 8.854 1.00 98.38 73 LYS A O 1
ATOM 566 N N . LYS A 1 74 ? -2.128 11.956 7.124 1.00 98.56 74 LYS A N 1
ATOM 567 C CA . LYS A 1 74 ? -2.788 10.839 7.804 1.00 98.56 74 LYS A CA 1
ATOM 568 C C . LYS A 1 74 ? -2.139 9.509 7.440 1.00 98.56 74 LYS A C 1
ATOM 570 O O . LYS A 1 74 ? -1.822 9.264 6.278 1.00 98.56 74 LYS A O 1
ATOM 575 N N . TYR A 1 75 ? -1.998 8.630 8.422 1.00 98.38 75 TYR A N 1
ATOM 576 C CA . TYR A 1 75 ? -1.554 7.254 8.232 1.00 98.38 75 TYR A CA 1
ATOM 577 C C . TYR A 1 75 ? -2.529 6.277 8.897 1.00 98.38 75 TYR A C 1
ATOM 579 O O . TYR A 1 75 ? -2.876 6.423 10.069 1.00 98.38 75 TYR A O 1
ATOM 587 N N . ILE A 1 76 ? -2.962 5.269 8.143 1.00 97.94 76 ILE A N 1
ATOM 588 C CA . ILE A 1 76 ? -3.814 4.173 8.607 1.00 97.94 76 ILE A CA 1
ATOM 589 C C . ILE A 1 76 ? -2.991 2.889 8.541 1.00 97.94 76 ILE A C 1
ATOM 591 O O . ILE A 1 76 ? -2.610 2.448 7.455 1.00 97.94 76 ILE A O 1
ATOM 595 N N . GLY A 1 77 ? -2.731 2.270 9.690 1.00 95.88 77 GLY A N 1
ATOM 596 C CA . GLY A 1 77 ? -1.894 1.075 9.733 1.00 95.88 77 GLY A CA 1
ATOM 597 C C . GLY A 1 77 ? -1.864 0.372 11.079 1.00 95.88 77 GLY A C 1
ATOM 598 O O . GLY A 1 77 ? -2.439 0.835 12.063 1.00 95.88 77 GLY A O 1
ATOM 599 N N . ALA A 1 78 ? -1.185 -0.773 11.125 1.00 92.44 78 ALA A N 1
ATOM 600 C CA . ALA A 1 78 ? -1.097 -1.586 12.338 1.00 92.44 78 ALA A CA 1
ATOM 601 C C . ALA A 1 78 ? 0.121 -1.247 13.202 1.00 92.44 78 ALA A C 1
ATOM 603 O O . ALA A 1 78 ? 0.131 -1.538 14.397 1.00 92.44 78 ALA A O 1
ATOM 604 N N . HIS A 1 79 ? 1.158 -0.657 12.604 1.00 91.12 79 HIS A N 1
ATOM 605 C CA . HIS A 1 79 ? 2.426 -0.411 13.278 1.00 91.12 79 HIS A CA 1
ATOM 606 C C . HIS A 1 79 ? 3.130 0.843 12.749 1.00 91.12 79 HIS A C 1
ATOM 608 O O . HIS A 1 79 ? 3.206 1.048 11.536 1.00 91.12 79 HIS A O 1
ATOM 614 N N . VAL A 1 80 ? 3.685 1.639 13.672 1.00 90.19 80 VAL A N 1
ATOM 615 C CA . VAL A 1 80 ? 4.465 2.861 13.383 1.00 90.19 80 VAL A CA 1
ATOM 616 C C . VAL A 1 80 ? 5.899 2.822 13.922 1.00 90.19 80 VAL A C 1
ATOM 618 O O . VAL A 1 80 ? 6.744 3.577 13.458 1.00 90.19 80 VAL A O 1
ATOM 621 N N . GLY A 1 81 ? 6.205 1.935 14.879 1.00 87.38 81 GLY A N 1
ATOM 622 C CA . GLY A 1 81 ? 7.443 1.987 15.676 1.00 87.38 81 GLY A CA 1
ATOM 623 C C . GLY A 1 81 ? 8.741 1.699 14.911 1.00 87.38 81 GLY A C 1
ATOM 624 O O . GLY A 1 81 ? 9.832 1.852 15.452 1.00 87.38 81 GLY A O 1
ATOM 625 N N . THR A 1 82 ? 8.631 1.272 13.658 1.00 89.94 82 THR A N 1
ATOM 626 C CA . THR A 1 82 ? 9.743 1.005 12.739 1.00 89.94 82 THR A CA 1
ATOM 627 C C . THR A 1 82 ? 10.137 2.242 11.928 1.00 89.94 82 THR A C 1
ATOM 629 O O . THR A 1 82 ? 11.239 2.272 11.390 1.00 89.94 82 THR A O 1
ATOM 632 N N . SER A 1 83 ? 9.294 3.280 11.919 1.00 93.50 83 SER A N 1
ATOM 633 C CA . SER A 1 83 ? 9.565 4.593 11.336 1.00 93.50 83 SER A CA 1
ATOM 634 C C . SER A 1 83 ? 9.866 5.610 12.440 1.00 93.50 83 SER A C 1
ATOM 636 O O . SER A 1 83 ? 9.038 5.857 13.328 1.00 93.50 83 SER A O 1
ATOM 638 N N . ARG A 1 84 ? 11.064 6.208 12.412 1.00 93.19 84 ARG A N 1
ATOM 639 C CA . ARG A 1 84 ? 11.488 7.161 13.450 1.00 93.19 84 ARG A CA 1
ATOM 640 C C . ARG A 1 84 ? 10.731 8.471 13.303 1.00 93.19 84 ARG A C 1
ATOM 642 O O . ARG A 1 84 ? 10.266 9.021 14.302 1.00 93.19 84 ARG A O 1
ATOM 649 N N . GLU A 1 85 ? 10.626 8.965 12.077 1.00 95.94 85 GLU A N 1
ATOM 650 C CA . GLU A 1 85 ? 9.999 10.248 11.802 1.00 95.94 85 GLU A CA 1
ATOM 651 C C . GLU A 1 85 ? 8.478 10.191 11.970 1.00 95.94 85 GLU A C 1
ATOM 653 O O . GLU A 1 85 ? 7.920 11.086 12.601 1.00 95.94 85 GLU A O 1
ATOM 658 N N . LEU A 1 86 ? 7.816 9.107 11.546 1.00 95.44 86 LEU A N 1
ATOM 659 C CA . LEU A 1 86 ? 6.390 8.900 11.821 1.00 95.44 86 LEU A CA 1
ATOM 660 C C . LEU A 1 86 ? 6.111 8.870 13.324 1.00 95.44 86 LEU A C 1
ATOM 662 O O . LEU A 1 86 ? 5.207 9.547 13.805 1.00 95.44 86 LEU A O 1
ATOM 666 N N . SER A 1 87 ? 6.923 8.129 14.083 1.00 94.50 87 SER A N 1
ATOM 667 C CA . SER A 1 87 ? 6.781 8.061 15.540 1.00 94.50 87 SER A CA 1
ATOM 668 C C . SER A 1 87 ? 6.966 9.439 16.189 1.00 94.50 87 SER A C 1
ATOM 670 O O . SER A 1 87 ? 6.200 9.809 17.077 1.00 94.50 87 SER A O 1
ATOM 672 N N . ARG A 1 88 ? 7.949 10.230 15.731 1.00 96.25 88 ARG A N 1
ATOM 673 C CA . ARG A 1 88 ? 8.173 11.607 16.200 1.00 96.25 88 ARG A CA 1
ATOM 674 C C . ARG A 1 88 ? 6.974 12.506 15.891 1.00 96.25 88 ARG A C 1
ATOM 676 O O . ARG A 1 88 ? 6.522 13.230 16.773 1.00 96.25 88 ARG A O 1
ATOM 683 N N . GLN A 1 89 ? 6.476 12.468 14.656 1.00 97.38 89 GLN A N 1
ATOM 684 C CA . GLN A 1 89 ? 5.345 13.285 14.219 1.00 97.38 89 GLN A CA 1
ATOM 685 C C . GLN A 1 89 ? 4.061 12.917 14.959 1.00 97.38 89 GLN A C 1
ATOM 687 O O . GLN A 1 89 ? 3.342 13.815 15.390 1.00 97.38 89 GLN A O 1
ATOM 692 N N . TYR A 1 90 ? 3.811 11.626 15.187 1.00 95.19 90 TYR A N 1
ATOM 693 C CA . TYR A 1 90 ? 2.676 11.155 15.978 1.00 95.19 90 TYR A CA 1
ATOM 694 C C . TYR A 1 90 ? 2.717 11.704 17.410 1.00 95.19 90 TYR A C 1
ATOM 696 O O . TYR A 1 90 ? 1.748 12.303 17.868 1.00 95.19 90 TYR A O 1
ATOM 704 N N . LEU A 1 91 ? 3.861 11.588 18.097 1.00 95.12 91 LEU A N 1
ATOM 705 C CA . LEU A 1 91 ? 4.026 12.100 19.466 1.00 95.12 91 LEU A CA 1
ATOM 706 C C . LEU A 1 91 ? 3.881 13.628 19.565 1.00 95.12 91 LEU A C 1
ATOM 708 O O . LEU A 1 91 ? 3.542 14.146 20.628 1.00 95.12 91 LEU A O 1
ATOM 712 N N . ASN A 1 92 ? 4.121 14.339 18.464 1.00 97.00 92 ASN A N 1
ATOM 713 C CA . ASN A 1 92 ? 3.985 15.788 18.371 1.00 97.00 92 ASN A CA 1
ATOM 714 C C . ASN A 1 92 ? 2.632 16.254 17.803 1.00 97.00 92 ASN A C 1
ATOM 716 O O . ASN A 1 92 ? 2.434 17.459 17.662 1.00 97.00 92 ASN A O 1
ATOM 720 N N . ASN A 1 93 ? 1.705 15.340 17.492 1.00 95.81 93 ASN A N 1
ATOM 721 C CA . ASN A 1 93 ? 0.433 15.636 16.818 1.00 95.81 93 ASN A CA 1
ATOM 722 C C . ASN A 1 93 ? 0.604 16.345 15.453 1.00 95.81 93 ASN A C 1
ATOM 724 O O . ASN A 1 93 ? -0.211 17.183 15.075 1.00 95.81 93 ASN A O 1
ATOM 728 N N . GLU A 1 94 ? 1.678 16.035 14.721 1.00 97.12 94 GLU A N 1
ATOM 729 C CA . GLU A 1 94 ? 1.947 16.569 13.374 1.00 97.12 94 GLU A CA 1
ATOM 730 C C . GLU A 1 94 ? 1.268 15.740 12.266 1.00 97.12 94 GLU A C 1
ATOM 732 O O . GLU A 1 94 ? 1.101 16.234 11.156 1.00 97.12 94 GLU A O 1
ATOM 737 N N . VAL A 1 95 ? 0.871 14.499 12.568 1.00 97.56 95 VAL A N 1
ATOM 738 C CA . VAL A 1 95 ? 0.216 13.563 11.642 1.00 97.56 95 VAL A CA 1
ATOM 739 C C . VAL A 1 95 ? -0.925 12.833 12.355 1.00 97.56 95 VAL A C 1
ATOM 741 O O . VAL A 1 95 ? -0.782 12.420 13.508 1.00 97.56 95 VAL A O 1
ATOM 744 N N . GLU A 1 96 ? -2.058 12.659 11.677 1.00 97.56 96 GLU A N 1
ATOM 745 C CA . GLU A 1 96 ? -3.170 11.848 12.178 1.00 97.56 96 GLU A CA 1
ATOM 746 C C . GLU A 1 96 ? -2.847 10.356 12.013 1.00 97.56 96 GLU A C 1
ATOM 748 O O . GLU A 1 96 ? -2.502 9.910 10.917 1.00 97.56 96 GLU A O 1
ATOM 753 N N . ILE A 1 97 ? -2.990 9.567 13.080 1.00 96.06 97 ILE A N 1
ATOM 754 C CA . ILE A 1 97 ? -2.80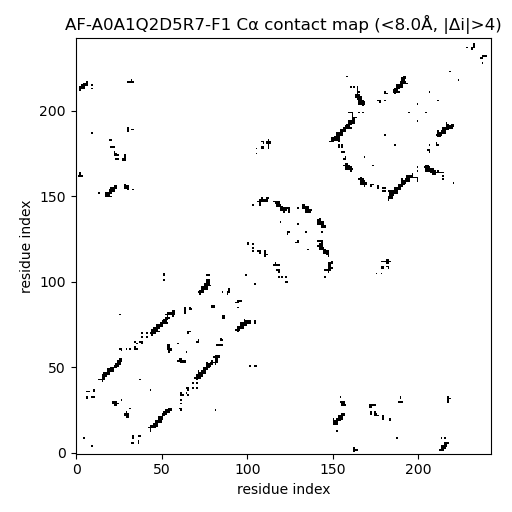8 8.112 13.028 1.00 96.06 97 ILE A CA 1
ATOM 755 C C . ILE A 1 97 ? -4.119 7.411 13.349 1.00 96.06 97 ILE A C 1
ATOM 757 O O . ILE A 1 97 ? -4.701 7.617 14.410 1.00 96.06 97 ILE A O 1
ATOM 761 N N . GLU A 1 98 ? -4.527 6.511 12.462 1.00 95.62 98 GLU A N 1
ATOM 762 C CA . GLU A 1 98 ? -5.589 5.547 12.719 1.00 95.62 98 GLU A CA 1
ATOM 763 C C . GLU A 1 98 ? -4.963 4.160 12.905 1.00 95.62 98 GLU A C 1
ATOM 765 O O . GLU A 1 98 ? -4.601 3.477 11.940 1.00 95.62 98 GLU A O 1
ATOM 770 N N . PHE A 1 99 ? -4.807 3.747 14.165 1.00 94.19 99 PHE A N 1
ATOM 771 C CA . PHE A 1 99 ? -4.326 2.406 14.486 1.00 94.19 99 PHE A CA 1
ATOM 772 C C . PHE A 1 99 ? -5.409 1.374 14.193 1.00 94.19 99 PHE A C 1
ATOM 774 O O . PHE A 1 99 ? -6.489 1.411 14.780 1.00 94.19 99 PHE A O 1
ATOM 781 N N . CYS A 1 100 ? -5.091 0.416 13.329 1.00 94.75 100 CYS A N 1
ATOM 782 C CA . CYS A 1 100 ? -5.988 -0.668 12.955 1.00 94.75 100 CYS A CA 1
ATOM 783 C C . CYS A 1 100 ? -5.260 -2.012 13.099 1.00 94.75 100 CYS A C 1
ATOM 785 O O . CYS A 1 100 ? -4.199 -2.182 12.493 1.00 94.75 100 CYS A O 1
ATOM 787 N N . PRO A 1 101 ? -5.792 -2.994 13.855 1.00 95.81 101 PRO A N 1
ATOM 788 C CA . PRO A 1 101 ? -5.194 -4.325 13.935 1.00 95.81 101 PRO A CA 1
ATOM 789 C C . PRO A 1 101 ? -4.936 -4.908 12.539 1.00 95.81 101 PRO A C 1
ATOM 791 O O . PRO A 1 101 ? -5.808 -4.849 11.678 1.00 95.81 101 PRO A O 1
ATOM 794 N N . MET A 1 102 ? -3.758 -5.495 12.304 1.00 94.88 102 MET A N 1
ATOM 795 C CA . MET A 1 102 ? -3.301 -5.859 10.950 1.00 94.88 102 MET A CA 1
ATOM 796 C C . MET A 1 102 ? -4.284 -6.754 10.176 1.00 94.88 102 MET A C 1
ATOM 798 O O . MET A 1 102 ? -4.533 -6.515 8.998 1.00 94.88 102 MET A O 1
ATOM 802 N N . GLY A 1 103 ? -4.886 -7.750 10.838 1.00 95.44 103 GLY A N 1
ATOM 803 C CA . GLY A 1 103 ? -5.913 -8.598 10.217 1.00 95.44 103 GLY A CA 1
ATOM 804 C C . GLY A 1 103 ? -7.190 -7.825 9.869 1.00 95.44 103 GLY A C 1
ATOM 805 O O . GLY A 1 103 ? -7.741 -7.994 8.788 1.00 95.44 103 GLY A O 1
ATOM 806 N N . THR A 1 104 ? -7.618 -6.914 10.747 1.00 97.00 104 THR A N 1
ATOM 807 C CA . THR A 1 104 ? -8.751 -6.018 10.489 1.00 97.00 104 THR A CA 1
ATOM 808 C C . THR A 1 104 ? -8.447 -5.061 9.340 1.00 97.00 104 THR A C 1
ATOM 810 O O . THR A 1 104 ? -9.306 -4.851 8.493 1.00 97.00 104 THR A O 1
ATOM 813 N N . LEU A 1 105 ? -7.234 -4.507 9.260 1.00 97.19 105 LEU A N 1
ATOM 814 C CA . LEU A 1 105 ? -6.814 -3.646 8.154 1.00 97.19 105 LEU A CA 1
ATOM 815 C C . LEU A 1 105 ? -6.920 -4.384 6.815 1.00 97.19 105 LEU A C 1
ATOM 817 O O . LEU A 1 105 ? -7.537 -3.865 5.887 1.00 97.19 105 LEU A O 1
ATOM 821 N N . ALA A 1 106 ? -6.383 -5.605 6.738 1.00 96.19 106 ALA A N 1
ATOM 822 C CA . ALA A 1 106 ? -6.467 -6.438 5.542 1.00 96.19 106 ALA A CA 1
ATOM 823 C C . ALA A 1 106 ? -7.925 -6.709 5.135 1.00 96.19 106 ALA A C 1
ATOM 825 O O . ALA A 1 106 ? -8.276 -6.531 3.968 1.00 96.19 106 ALA A O 1
ATOM 826 N N . GLU A 1 107 ? -8.795 -7.049 6.091 1.00 97.62 107 GLU A N 1
ATOM 827 C CA . GLU A 1 107 ? -10.218 -7.267 5.808 1.00 97.62 107 GLU A CA 1
ATOM 828 C C . GLU A 1 107 ? -10.960 -5.980 5.434 1.00 97.62 107 GLU A C 1
ATOM 830 O O . GLU A 1 107 ? -11.858 -6.018 4.601 1.00 97.62 107 GLU A O 1
ATOM 835 N N . ARG A 1 108 ? -10.593 -4.816 5.984 1.00 98.12 108 ARG A N 1
ATOM 836 C CA . ARG A 1 108 ? -11.195 -3.529 5.589 1.00 98.12 108 ARG A CA 1
ATOM 837 C C . ARG A 1 108 ? -10.866 -3.186 4.142 1.00 98.12 108 ARG A C 1
ATOM 839 O O . ARG A 1 108 ? -11.745 -2.710 3.424 1.00 98.12 108 ARG A O 1
ATOM 846 N N . ILE A 1 109 ? -9.627 -3.432 3.718 1.00 98.38 109 ILE A N 1
ATOM 847 C CA . ILE A 1 109 ? -9.194 -3.259 2.325 1.00 98.38 109 ILE A CA 1
ATOM 848 C C . ILE A 1 109 ? -9.946 -4.253 1.431 1.00 98.38 109 ILE A C 1
ATOM 850 O O . ILE A 1 109 ? -10.566 -3.852 0.448 1.00 98.38 109 ILE A O 1
ATOM 854 N N . HIS A 1 110 ? -9.972 -5.533 1.811 1.00 97.69 110 HIS A N 1
ATOM 855 C CA . HIS A 1 110 ? -10.715 -6.567 1.091 1.00 97.69 110 HIS A CA 1
ATOM 856 C C . HIS A 1 110 ? -12.202 -6.212 0.937 1.00 97.69 110 HIS A C 1
ATOM 858 O O . HIS A 1 110 ? -12.723 -6.229 -0.175 1.00 97.69 110 HIS A O 1
ATOM 864 N N . ALA A 1 111 ? -12.870 -5.808 2.020 1.00 98.44 111 ALA A N 1
ATOM 865 C CA . ALA A 1 111 ? -14.256 -5.353 2.007 1.00 98.44 111 ALA A CA 1
ATOM 866 C C . ALA A 1 111 ? -14.464 -4.164 1.061 1.00 98.44 111 ALA A C 1
ATOM 868 O O . ALA A 1 111 ? -15.466 -4.119 0.347 1.00 98.44 111 ALA A O 1
ATOM 869 N N . GLY A 1 112 ? -13.515 -3.224 1.019 1.00 98.31 112 GLY A N 1
ATOM 870 C CA . GLY A 1 112 ? -13.561 -2.084 0.109 1.00 98.31 112 GLY A CA 1
ATOM 871 C C . GLY A 1 112 ? -13.537 -2.530 -1.346 1.00 98.31 112 GLY A C 1
ATOM 872 O O . GLY A 1 112 ? -14.409 -2.134 -2.123 1.00 98.31 112 GLY A O 1
ATOM 873 N N . GLY A 1 113 ? -12.595 -3.402 -1.695 1.00 97.44 113 GLY A N 1
ATOM 874 C CA . GLY A 1 113 ? -12.470 -3.943 -3.045 1.00 97.44 113 GLY A CA 1
ATOM 875 C C . GLY A 1 113 ? -13.625 -4.855 -3.470 1.00 97.44 113 GLY A C 1
ATOM 876 O O . GLY A 1 113 ? -14.071 -4.803 -4.613 1.00 97.44 113 GLY A O 1
ATOM 877 N N . ALA A 1 114 ? -14.179 -5.633 -2.539 1.00 97.56 114 ALA A N 1
ATOM 878 C CA . ALA A 1 114 ? -15.315 -6.521 -2.783 1.00 97.56 114 ALA A CA 1
ATOM 879 C C . ALA A 1 114 ? -16.683 -5.806 -2.769 1.00 97.56 114 ALA A C 1
ATOM 881 O O . ALA A 1 114 ? -17.705 -6.423 -3.069 1.00 97.56 114 ALA A O 1
ATOM 882 N N . GLY A 1 115 ? -16.734 -4.517 -2.410 1.00 97.50 115 GLY A N 1
ATOM 883 C CA . GLY A 1 115 ? -17.984 -3.756 -2.322 1.00 97.50 115 GLY A CA 1
ATOM 884 C C . GLY A 1 115 ? -18.858 -4.109 -1.112 1.00 97.50 115 GLY A C 1
ATOM 885 O O . GLY A 1 115 ? -20.067 -3.880 -1.140 1.00 97.50 115 GLY A O 1
ATOM 886 N N . LEU A 1 116 ? -18.267 -4.658 -0.049 1.00 98.31 116 LEU A N 1
ATOM 887 C CA . LEU A 1 116 ? -18.950 -4.930 1.216 1.00 98.31 116 LEU A CA 1
ATOM 888 C C . LEU A 1 116 ? -19.116 -3.638 2.029 1.00 98.31 116 LEU A C 1
ATOM 890 O O . LEU A 1 116 ? -18.324 -2.709 1.908 1.00 98.31 116 LEU A O 1
ATOM 894 N N . GLY A 1 117 ? -20.147 -3.576 2.876 1.00 97.50 117 GLY A N 1
ATOM 895 C CA . GLY A 1 117 ? -20.483 -2.367 3.644 1.00 97.50 117 GLY A CA 1
ATOM 896 C C . GLY A 1 117 ? -19.774 -2.224 4.996 1.00 97.50 117 GLY A C 1
ATOM 897 O O . GLY A 1 117 ? -19.719 -1.117 5.533 1.00 97.50 117 GLY A O 1
ATOM 898 N N . ALA A 1 118 ? -19.253 -3.320 5.553 1.00 97.50 118 ALA A N 1
ATOM 899 C CA . ALA A 1 118 ? -18.576 -3.347 6.848 1.00 97.50 118 ALA A CA 1
ATOM 900 C C . ALA A 1 118 ? -17.761 -4.634 7.036 1.00 97.50 118 ALA A C 1
ATOM 902 O O . ALA A 1 118 ? -18.054 -5.658 6.417 1.00 97.50 118 ALA A O 1
ATOM 903 N N . VAL A 1 119 ? -16.791 -4.581 7.949 1.00 97.88 119 VAL A N 1
ATOM 904 C CA . VAL A 1 119 ? -16.094 -5.746 8.506 1.00 97.88 119 VAL A CA 1
ATOM 905 C C . VAL A 1 119 ? -16.513 -5.893 9.960 1.00 97.88 119 VAL A C 1
ATOM 907 O O . VAL A 1 119 ? -16.330 -4.971 10.749 1.00 97.88 119 VAL A O 1
ATOM 910 N N . VAL A 1 120 ? -17.061 -7.053 10.313 1.00 97.81 120 VAL A N 1
ATOM 911 C CA . VAL A 1 120 ? -17.492 -7.367 11.680 1.00 97.81 120 VAL A CA 1
ATOM 912 C C . VAL A 1 120 ? -16.520 -8.388 12.261 1.00 97.81 120 VAL A C 1
ATOM 914 O O . VAL A 1 120 ? -16.412 -9.502 11.754 1.00 97.81 120 VAL A O 1
ATOM 917 N N . THR A 1 121 ? -15.774 -8.010 13.299 1.00 98.00 121 THR A N 1
ATOM 918 C CA . THR A 1 121 ? -14.692 -8.840 13.854 1.00 98.00 121 THR A CA 1
ATOM 919 C C . THR A 1 121 ? -14.619 -8.726 15.377 1.00 98.00 121 THR A C 1
ATOM 921 O O . THR A 1 121 ? -14.837 -7.645 15.916 1.00 98.00 121 THR A O 1
ATOM 924 N N . PRO A 1 122 ? -14.309 -9.809 16.117 1.00 97.25 122 PRO A N 1
ATOM 925 C CA . PRO A 1 122 ? -14.112 -9.720 17.565 1.00 97.25 122 PRO A CA 1
ATOM 926 C C . PRO A 1 122 ? -12.768 -9.072 17.939 1.00 97.25 122 PRO A C 1
ATOM 928 O O . PRO A 1 122 ? -12.503 -8.833 19.115 1.00 97.25 122 PRO A O 1
ATOM 931 N N . VAL A 1 123 ? -11.885 -8.834 16.962 1.00 97.50 123 VAL A N 1
ATOM 932 C CA . VAL A 1 123 ? -10.570 -8.227 17.188 1.00 97.50 123 VAL A CA 1
ATOM 933 C C . VAL A 1 123 ? -10.750 -6.785 17.665 1.00 97.50 123 VAL A C 1
ATOM 935 O O . VAL A 1 123 ? -11.374 -5.986 16.978 1.00 97.50 123 VAL A O 1
ATOM 938 N N . GLY A 1 124 ? -10.179 -6.464 18.828 1.00 96.06 124 GLY A N 1
ATOM 939 C CA . GLY A 1 124 ? -10.253 -5.137 19.448 1.00 96.06 124 GLY A CA 1
ATOM 940 C C . GLY A 1 124 ? -11.303 -5.007 20.558 1.00 96.06 124 GLY A C 1
ATOM 941 O O . GLY A 1 124 ? -11.231 -4.051 21.328 1.00 96.06 124 GLY A O 1
ATOM 942 N N . VAL A 1 125 ? -12.219 -5.973 20.708 1.00 97.62 125 VAL A N 1
ATOM 943 C CA . VAL A 1 125 ? -13.164 -6.009 21.840 1.00 97.62 125 VAL A CA 1
ATOM 944 C C . VAL A 1 125 ? -12.394 -6.062 23.164 1.00 97.62 125 VAL A C 1
ATOM 946 O O . VAL A 1 125 ? -11.444 -6.833 23.308 1.00 97.62 125 VAL A O 1
ATOM 949 N N . GLY A 1 126 ? -12.805 -5.248 24.134 1.00 96.50 126 GLY A N 1
ATOM 950 C CA . GLY A 1 126 ? -12.152 -5.097 25.433 1.00 96.50 126 GLY A CA 1
ATOM 951 C C . GLY A 1 126 ? -10.862 -4.275 25.400 1.00 96.50 126 GLY A C 1
ATOM 952 O O . GLY A 1 126 ? -10.110 -4.288 26.372 1.00 96.50 126 GLY A O 1
ATOM 953 N N . THR A 1 127 ? -10.577 -3.587 24.293 1.00 96.56 127 THR A N 1
ATOM 954 C CA . THR A 1 127 ? -9.422 -2.690 24.139 1.00 96.56 127 THR A CA 1
ATOM 955 C C . THR A 1 127 ? -9.894 -1.281 23.785 1.00 96.56 127 THR A C 1
ATOM 957 O O . THR A 1 127 ? -11.074 -1.084 23.512 1.00 96.56 127 THR A O 1
ATOM 960 N N . GLN A 1 128 ? -8.971 -0.319 23.703 1.00 93.12 128 GLN A N 1
ATOM 961 C CA . GLN A 1 128 ? -9.278 1.048 23.261 1.00 93.12 128 GLN A CA 1
ATOM 962 C C . GLN A 1 128 ? -10.002 1.091 21.899 1.00 93.12 128 GLN A C 1
ATOM 964 O O . GLN A 1 128 ? -10.814 1.972 21.664 1.00 93.12 128 GLN A O 1
ATOM 969 N N . GLN A 1 129 ? -9.790 0.096 21.030 1.00 93.94 129 GLN A N 1
ATOM 970 C CA . GLN A 1 129 ? -10.497 -0.005 19.749 1.00 93.94 129 GLN A CA 1
ATOM 971 C C . GLN A 1 129 ? -12.026 -0.095 19.899 1.00 93.94 129 GLN A C 1
ATOM 973 O O . GLN A 1 129 ? -12.730 0.367 19.006 1.00 93.94 129 GLN A O 1
ATOM 978 N N . GLU A 1 130 ? -12.547 -0.677 20.990 1.00 96.00 130 GLU A N 1
ATOM 979 C CA . GLU A 1 130 ? -13.998 -0.766 21.243 1.00 96.00 130 GLU A CA 1
ATOM 980 C C . GLU A 1 130 ? -14.619 0.609 21.527 1.00 96.00 130 GLU A C 1
ATOM 982 O O . GLU A 1 130 ? -15.800 0.799 21.264 1.00 96.00 130 GLU A O 1
ATOM 987 N N . GLU A 1 131 ? -13.842 1.575 22.024 1.00 93.56 131 GLU A N 1
ATOM 988 C CA . GLU A 1 131 ? -14.332 2.928 22.326 1.00 93.56 131 GLU A CA 1
ATOM 989 C C . GLU A 1 131 ? -14.562 3.756 21.052 1.00 93.56 131 GLU A C 1
ATOM 991 O O . GLU A 1 131 ? -15.444 4.614 21.020 1.00 93.56 131 GLU A O 1
ATOM 996 N N . ASP A 1 132 ? -13.807 3.454 19.993 1.00 92.88 132 ASP A N 1
ATOM 997 C CA . ASP A 1 132 ? -13.803 4.200 18.731 1.00 92.88 132 ASP A CA 1
ATOM 998 C C . ASP A 1 132 ? -14.726 3.596 17.652 1.00 92.88 132 ASP A C 1
ATOM 1000 O O . ASP A 1 132 ? -14.855 4.159 16.562 1.00 92.88 132 ASP A O 1
ATOM 1004 N N . HIS A 1 133 ? -15.353 2.441 17.912 1.00 95.94 133 HIS A N 1
ATOM 1005 C CA . HIS A 1 133 ? -16.101 1.680 16.903 1.00 95.94 133 HIS A CA 1
ATOM 1006 C C . HIS A 1 133 ? -17.479 1.226 17.387 1.00 95.94 133 HIS A C 1
ATOM 1008 O O . HIS A 1 133 ? -17.691 0.927 18.560 1.00 95.94 133 HIS A O 1
ATOM 1014 N N . ASP A 1 134 ? -18.415 1.097 16.443 1.00 96.94 134 ASP A N 1
ATOM 1015 C CA . ASP A 1 134 ? -19.727 0.518 16.720 1.00 96.94 134 ASP A CA 1
ATOM 1016 C C . ASP A 1 134 ? -19.581 -0.950 17.165 1.00 96.94 134 ASP A C 1
ATOM 1018 O O . ASP A 1 134 ? -18.803 -1.720 16.589 1.00 96.94 134 ASP A O 1
ATOM 1022 N N . VAL A 1 135 ? -20.374 -1.354 18.160 1.00 97.50 135 VAL A N 1
ATOM 1023 C CA . VAL A 1 135 ? -20.400 -2.727 18.684 1.00 97.50 135 VAL A CA 1
ATOM 1024 C C . VAL A 1 135 ? -21.666 -3.440 18.221 1.00 97.50 135 VAL A C 1
ATOM 1026 O O . VAL A 1 135 ? -22.779 -2.951 18.406 1.00 97.50 135 VAL A O 1
ATOM 1029 N N . MET A 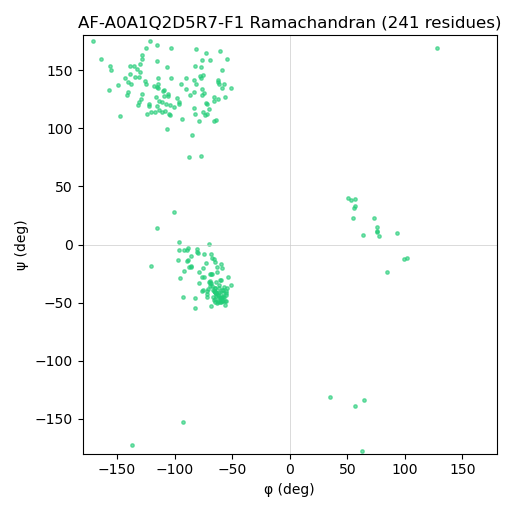1 136 ? -21.494 -4.632 17.658 1.00 96.94 136 MET A N 1
ATOM 1030 C CA . MET A 1 136 ? -22.572 -5.543 17.280 1.00 96.94 136 MET A CA 1
ATOM 1031 C C . MET A 1 136 ? -22.512 -6.809 18.137 1.00 96.94 136 MET A C 1
ATOM 1033 O O . MET A 1 136 ? -21.428 -7.307 18.437 1.00 96.94 136 MET A O 1
ATOM 1037 N N . GLU A 1 137 ? -23.668 -7.359 18.506 1.00 97.38 137 GLU A N 1
ATOM 1038 C CA . GLU A 1 137 ? -23.760 -8.654 19.184 1.00 97.38 137 GLU A CA 1
ATOM 1039 C C . GLU A 1 137 ? -24.361 -9.706 18.246 1.00 97.38 137 GLU A C 1
ATOM 1041 O O . GLU A 1 137 ? -25.412 -9.487 17.644 1.00 97.38 137 GLU A O 1
ATOM 1046 N N . ILE A 1 138 ? -23.678 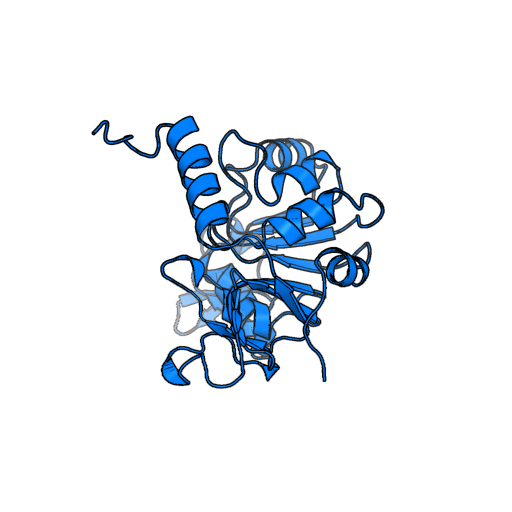-10.843 18.109 1.00 97.25 138 ILE A N 1
ATOM 1047 C CA . ILE A 1 138 ? -24.111 -11.997 17.314 1.00 97.25 138 ILE A CA 1
ATOM 1048 C C . ILE A 1 138 ? -23.953 -13.231 18.198 1.00 97.25 138 ILE A C 1
ATOM 1050 O O . ILE A 1 138 ? -22.865 -13.477 18.718 1.00 97.25 138 ILE A O 1
ATOM 1054 N N . ASP A 1 139 ? -25.041 -13.975 18.406 1.00 96.19 139 ASP A N 1
ATOM 1055 C CA . ASP A 1 139 ? -25.078 -15.194 19.229 1.00 96.19 139 ASP A CA 1
ATOM 1056 C C . ASP A 1 139 ? -24.469 -15.020 20.637 1.00 96.19 139 ASP A C 1
ATOM 1058 O O . ASP A 1 139 ? -23.747 -15.880 21.143 1.00 96.19 139 ASP A O 1
ATOM 1062 N N . GLY A 1 140 ? -24.735 -13.875 21.277 1.00 96.31 140 GLY A N 1
ATOM 1063 C CA . GLY A 1 140 ? -24.227 -13.562 22.618 1.00 96.31 140 GLY A CA 1
ATOM 1064 C C . GLY A 1 140 ? -22.761 -13.117 22.662 1.00 96.31 140 GLY A C 1
ATOM 1065 O O . GLY A 1 140 ? -22.191 -12.986 23.747 1.00 96.31 140 GLY A O 1
ATOM 1066 N N . LYS A 1 141 ? -22.118 -12.903 21.507 1.00 97.81 141 LYS A N 1
ATOM 1067 C CA . LYS A 1 141 ? -20.728 -12.450 21.407 1.00 97.81 141 LYS A CA 1
ATOM 1068 C C . LYS A 1 141 ? -20.647 -11.064 20.775 1.00 97.81 141 LYS A C 1
ATOM 1070 O O . LYS A 1 141 ? -21.286 -10.799 19.762 1.00 97.81 141 LYS A O 1
ATOM 1075 N N . LYS A 1 142 ? -19.820 -10.195 21.362 1.00 98.19 142 LYS A N 1
ATOM 1076 C CA . LYS A 1 142 ? -19.518 -8.856 20.844 1.00 98.19 142 LYS A CA 1
ATOM 1077 C C . LYS A 1 142 ? -18.528 -8.890 19.680 1.00 98.19 142 LYS A C 1
ATOM 1079 O O . LYS A 1 142 ? -17.567 -9.663 19.688 1.00 98.19 142 LYS A O 1
ATOM 1084 N N . TYR A 1 143 ? -18.737 -7.981 18.739 1.00 98.50 143 TYR A N 1
ATOM 1085 C CA . TYR A 1 143 ? -17.900 -7.713 17.580 1.00 98.50 143 TYR A CA 1
ATOM 1086 C C . TYR A 1 143 ? -17.802 -6.203 17.371 1.00 98.50 143 TYR A C 1
ATOM 1088 O O . TYR A 1 143 ? -18.769 -5.485 17.617 1.00 98.50 143 TYR A O 1
ATOM 1096 N N . LEU A 1 144 ? -16.663 -5.735 16.877 1.00 98.38 144 LEU A N 1
ATOM 1097 C CA . LEU A 1 144 ? -16.493 -4.365 16.409 1.00 98.38 144 LEU A CA 1
ATOM 1098 C C . LEU A 1 144 ? -16.827 -4.278 14.921 1.00 98.38 144 LEU A C 1
ATOM 1100 O O . LEU A 1 144 ? -16.519 -5.197 14.151 1.00 98.38 144 LEU A O 1
ATOM 1104 N N . VAL A 1 145 ? -17.445 -3.170 14.522 1.00 98.12 145 VAL A N 1
ATOM 1105 C CA . VAL A 1 145 ? -17.831 -2.886 13.140 1.00 98.12 145 VAL A CA 1
ATOM 1106 C C . VAL A 1 145 ? -16.880 -1.848 12.551 1.00 98.12 145 VAL A C 1
ATOM 1108 O O . VAL A 1 145 ? -16.890 -0.677 12.922 1.00 98.12 145 VAL A O 1
ATOM 1111 N N . TYR A 1 146 ? -16.075 -2.271 11.581 1.00 97.75 146 TYR A N 1
ATOM 1112 C CA . TYR A 1 146 ? -15.131 -1.415 10.873 1.00 97.75 146 TYR A CA 1
ATOM 1113 C C . TYR A 1 146 ? -15.645 -1.046 9.482 1.00 97.75 146 TYR A C 1
ATOM 1115 O O . TYR A 1 146 ? -16.232 -1.868 8.771 1.00 97.75 146 TYR A O 1
ATOM 1123 N N . ARG A 1 147 ? -15.377 0.193 9.057 1.00 97.38 147 ARG A N 1
ATOM 1124 C CA . ARG A 1 147 ? -15.703 0.658 7.703 1.00 97.38 147 ARG A CA 1
ATOM 1125 C C . ARG A 1 147 ? -14.696 0.117 6.673 1.00 97.38 147 ARG A C 1
ATOM 1127 O O . ARG A 1 147 ? -13.500 0.058 6.983 1.00 97.38 147 ARG A O 1
ATOM 1134 N N . PRO A 1 148 ? -15.150 -0.236 5.456 1.00 98.19 148 PRO A N 1
ATOM 1135 C CA . PRO A 1 148 ? -14.269 -0.611 4.355 1.00 98.19 148 PRO A CA 1
ATOM 1136 C C . PRO A 1 148 ? -13.283 0.508 4.004 1.00 98.19 148 PRO A C 1
ATOM 1138 O O . PRO A 1 148 ? -13.605 1.688 4.145 1.00 98.19 148 PRO A O 1
ATOM 1141 N N . LEU A 1 149 ? -12.105 0.139 3.508 1.00 98.44 149 LEU A N 1
ATOM 1142 C CA . LEU A 1 149 ? -11.084 1.071 3.035 1.00 98.44 149 LEU A CA 1
ATOM 1143 C C . LEU A 1 149 ? -10.967 1.000 1.514 1.00 98.44 149 LEU A C 1
ATOM 1145 O O . LEU A 1 149 ? -10.862 -0.082 0.943 1.00 98.44 149 LEU A O 1
ATOM 1149 N N . LYS A 1 150 ? -10.949 2.167 0.874 1.00 98.62 150 LYS A N 1
ATOM 1150 C CA . LYS A 1 150 ? -10.609 2.364 -0.539 1.00 98.62 150 LYS A CA 1
ATOM 1151 C C . LYS A 1 150 ? -9.552 3.453 -0.637 1.00 98.62 150 LYS A C 1
ATOM 1153 O O . LYS A 1 150 ? -9.419 4.244 0.296 1.00 98.62 150 LYS A O 1
ATOM 1158 N N . ALA A 1 151 ? -8.831 3.487 -1.748 1.00 98.75 151 ALA A N 1
ATOM 1159 C CA . ALA A 1 151 ? -7.845 4.525 -2.010 1.00 98.75 151 ALA A CA 1
ATOM 1160 C C . ALA A 1 151 ? -7.951 5.063 -3.439 1.00 98.75 151 ALA A C 1
ATOM 1162 O O . ALA A 1 151 ? -8.385 4.355 -4.350 1.00 98.75 151 ALA A O 1
ATOM 1163 N N . ASP A 1 152 ? -7.536 6.312 -3.641 1.00 98.88 152 ASP A N 1
ATOM 1164 C CA . ASP A 1 152 ? -7.432 6.918 -4.971 1.00 98.88 152 ASP A CA 1
ATOM 1165 C C . ASP A 1 152 ? -6.367 6.207 -5.811 1.00 98.88 152 ASP A C 1
ATOM 1167 O O . ASP A 1 152 ? -6.570 5.977 -7.007 1.00 98.88 152 ASP A O 1
ATOM 1171 N N . TYR A 1 153 ? -5.275 5.797 -5.159 1.00 98.88 153 TYR A N 1
ATOM 1172 C CA . TYR A 1 153 ? -4.182 5.049 -5.768 1.00 98.88 153 TYR A CA 1
ATOM 1173 C C . TYR A 1 153 ? -3.820 3.817 -4.935 1.00 98.88 153 TYR A C 1
ATOM 1175 O O . TYR A 1 153 ? -3.837 3.856 -3.704 1.00 98.88 153 TYR A O 1
ATOM 1183 N N . ALA A 1 154 ? -3.449 2.729 -5.604 1.00 98.75 154 ALA A N 1
ATOM 1184 C CA . ALA A 1 154 ? -2.771 1.595 -4.991 1.00 98.75 154 ALA A CA 1
ATOM 1185 C C . ALA A 1 154 ? -1.418 1.397 -5.677 1.00 98.75 154 ALA A C 1
ATOM 1187 O O . ALA A 1 154 ? -1.359 1.060 -6.859 1.00 98.75 154 ALA A O 1
ATOM 1188 N N . LEU A 1 155 ? -0.340 1.619 -4.928 1.00 98.62 155 LEU A N 1
ATOM 1189 C CA . LEU A 1 155 ? 1.021 1.325 -5.351 1.00 98.62 155 LEU A CA 1
ATOM 1190 C C . LEU A 1 155 ? 1.359 -0.073 -4.845 1.00 98.62 155 LEU A C 1
ATOM 1192 O O . LEU A 1 155 ? 1.519 -0.290 -3.640 1.00 98.62 155 LEU A O 1
ATOM 1196 N N . ILE A 1 156 ? 1.422 -1.030 -5.764 1.00 98.19 156 ILE A N 1
ATOM 1197 C CA . ILE A 1 156 ? 1.655 -2.436 -5.439 1.00 98.19 156 ILE A CA 1
ATOM 1198 C C . ILE A 1 156 ? 2.981 -2.929 -6.009 1.00 98.19 156 ILE A C 1
ATOM 1200 O O . ILE A 1 156 ? 3.501 -2.379 -6.978 1.00 98.19 156 ILE A O 1
ATOM 1204 N N . ARG A 1 157 ? 3.520 -3.998 -5.424 1.00 97.06 157 ARG A N 1
ATOM 1205 C CA . ARG A 1 157 ? 4.757 -4.643 -5.867 1.00 97.06 157 ARG A CA 1
ATOM 1206 C C . ARG A 1 157 ? 4.492 -6.054 -6.382 1.00 97.06 157 ARG A C 1
ATOM 1208 O O . ARG A 1 157 ? 3.833 -6.847 -5.716 1.00 97.06 157 ARG A O 1
ATOM 1215 N N . GLY A 1 158 ? 5.091 -6.389 -7.520 1.00 97.06 158 GLY A N 1
ATOM 1216 C CA . GLY A 1 158 ? 5.140 -7.742 -8.073 1.00 97.06 158 GLY A CA 1
ATOM 1217 C C . GLY A 1 158 ? 6.567 -8.212 -8.349 1.00 97.06 158 GLY A C 1
ATOM 1218 O O . GLY A 1 158 ? 7.525 -7.439 -8.317 1.00 97.06 158 GLY A O 1
ATOM 1219 N N . PHE A 1 159 ? 6.718 -9.503 -8.639 1.00 97.50 159 PHE A N 1
ATOM 1220 C CA . PHE A 1 159 ? 7.954 -10.039 -9.207 1.00 97.50 159 PHE A CA 1
ATOM 1221 C C . PHE A 1 159 ? 7.972 -9.810 -10.722 1.00 97.50 159 PHE A C 1
ATOM 1223 O O . PHE A 1 159 ? 8.894 -9.172 -11.222 1.00 97.50 159 PHE A O 1
ATOM 1230 N N . ARG A 1 160 ? 6.939 -10.264 -11.438 1.00 98.19 160 ARG A N 1
ATOM 1231 C CA . ARG A 1 160 ? 6.804 -10.082 -12.891 1.00 98.19 160 ARG A CA 1
ATOM 1232 C C . ARG A 1 160 ? 5.434 -9.529 -13.247 1.00 98.19 160 ARG A C 1
ATOM 1234 O O . ARG A 1 160 ? 4.465 -9.855 -12.564 1.00 98.19 160 ARG A O 1
ATOM 1241 N N . ALA A 1 161 ? 5.364 -8.734 -14.309 1.00 98.56 161 ALA A N 1
ATOM 1242 C CA . ALA A 1 161 ? 4.109 -8.359 -14.954 1.00 98.56 161 ALA A CA 1
ATOM 1243 C C . ALA A 1 161 ? 4.152 -8.718 -16.435 1.00 98.56 161 ALA A C 1
ATOM 1245 O O . ALA A 1 161 ? 5.157 -8.445 -17.085 1.00 98.56 161 ALA A O 1
ATOM 1246 N N . ASP A 1 162 ? 3.073 -9.262 -16.989 1.00 98.38 162 ASP A N 1
ATOM 1247 C CA . ASP A 1 162 ? 2.917 -9.261 -18.444 1.00 98.38 162 ASP A CA 1
ATOM 1248 C C . ASP A 1 162 ? 2.373 -7.912 -18.947 1.00 98.38 162 ASP A C 1
ATOM 1250 O O . ASP A 1 162 ? 1.913 -7.069 -18.170 1.00 98.38 162 ASP A O 1
ATOM 1254 N N . LYS A 1 163 ? 2.406 -7.688 -20.264 1.00 97.94 163 LYS A N 1
ATOM 1255 C CA . LYS A 1 163 ? 1.931 -6.431 -20.876 1.00 97.94 163 LYS A CA 1
ATOM 1256 C C . LYS A 1 163 ? 0.425 -6.163 -20.726 1.00 97.94 163 LYS A C 1
ATOM 1258 O O . LYS A 1 163 ? 0.006 -5.024 -20.933 1.00 97.94 163 LYS A O 1
ATOM 1263 N N . GLU A 1 164 ? -0.380 -7.162 -20.356 1.00 97.69 164 GLU A N 1
ATOM 1264 C CA . GLU A 1 164 ? -1.807 -6.987 -20.030 1.00 97.69 164 GLU A CA 1
ATOM 1265 C C . GLU A 1 164 ? -2.029 -6.658 -18.541 1.00 97.69 164 GLU A C 1
ATOM 1267 O O . GLU A 1 164 ? -3.142 -6.309 -18.129 1.00 97.69 164 GLU A O 1
ATOM 1272 N N . GLY A 1 165 ? -0.958 -6.674 -17.744 1.00 98.12 165 GLY A N 1
ATOM 1273 C CA . GLY A 1 165 ? -0.933 -6.293 -16.339 1.00 98.12 165 GLY A CA 1
ATOM 1274 C C . GLY A 1 165 ? -1.136 -7.458 -15.375 1.00 98.12 165 GLY A C 1
ATOM 1275 O O . GLY A 1 165 ? -1.347 -7.204 -14.193 1.00 98.12 165 GLY A O 1
ATOM 1276 N N . ASN A 1 166 ? -1.110 -8.715 -15.834 1.00 98.56 166 ASN A N 1
ATOM 1277 C CA . ASN A 1 166 ? -1.152 -9.850 -14.912 1.00 98.56 166 ASN A CA 1
ATOM 1278 C C . ASN A 1 166 ? 0.128 -9.861 -14.076 1.00 98.56 166 ASN A C 1
ATOM 1280 O O . ASN A 1 166 ? 1.223 -9.845 -14.636 1.00 98.56 166 ASN A O 1
ATOM 1284 N N . ILE A 1 167 ? -0.006 -9.902 -12.750 1.00 98.50 167 ILE A N 1
ATOM 1285 C CA . ILE A 1 167 ? 1.127 -9.841 -11.822 1.00 98.50 167 ILE A CA 1
ATOM 1286 C C . ILE A 1 167 ? 1.391 -11.214 -11.215 1.00 98.50 167 ILE A C 1
ATOM 1288 O O . ILE A 1 167 ? 0.507 -11.817 -10.603 1.00 98.50 167 ILE A O 1
ATOM 1292 N N . GLN A 1 168 ? 2.638 -11.665 -11.313 1.00 98.19 168 GLN A N 1
ATOM 1293 C CA . GLN A 1 168 ? 3.182 -12.767 -10.528 1.00 98.19 168 GLN A CA 1
ATOM 1294 C C . GLN A 1 168 ? 3.962 -12.189 -9.344 1.00 98.19 168 GLN A C 1
ATOM 1296 O O . GLN A 1 168 ? 4.895 -11.408 -9.534 1.00 98.19 168 GLN A O 1
ATOM 1301 N N . SER A 1 169 ? 3.642 -12.614 -8.125 1.00 94.25 169 SER A N 1
ATOM 1302 C CA . SER A 1 169 ? 4.380 -12.273 -6.897 1.00 94.25 169 SER A CA 1
ATOM 1303 C C . SER A 1 169 ? 5.258 -13.442 -6.432 1.00 94.25 169 SER A C 1
ATOM 1305 O O . SER A 1 169 ? 5.114 -14.570 -6.909 1.00 94.25 169 SER A O 1
ATOM 1307 N N . ARG A 1 170 ? 6.165 -13.221 -5.465 1.00 90.88 170 ARG A N 1
ATOM 1308 C CA . ARG A 1 170 ? 7.069 -14.280 -4.986 1.00 90.88 170 ARG A CA 1
ATOM 1309 C C . ARG A 1 170 ? 7.297 -14.271 -3.475 1.00 90.88 170 ARG A C 1
ATOM 1311 O O . ARG A 1 170 ? 7.708 -13.275 -2.892 1.00 90.88 170 ARG A O 1
ATOM 1318 N N . GLY A 1 171 ? 7.153 -15.441 -2.852 1.00 91.88 171 GLY A N 1
ATOM 1319 C CA . GLY A 1 171 ? 7.455 -15.629 -1.431 1.00 91.88 171 GLY A CA 1
ATOM 1320 C C . GLY A 1 171 ? 6.532 -14.806 -0.532 1.00 91.88 171 GLY A C 1
ATOM 1321 O O . GLY A 1 171 ? 5.324 -14.791 -0.735 1.00 91.88 171 GLY A O 1
ATOM 1322 N N . THR A 1 172 ? 7.093 -14.118 0.460 1.00 89.88 172 THR A N 1
ATOM 1323 C CA . THR A 1 172 ? 6.321 -13.288 1.399 1.00 89.88 172 THR A CA 1
ATOM 1324 C C . THR A 1 172 ? 5.945 -11.916 0.837 1.00 89.88 172 THR A C 1
ATOM 1326 O O . THR A 1 172 ? 5.132 -11.228 1.450 1.00 89.88 172 THR A O 1
ATOM 1329 N N . SER A 1 173 ? 6.448 -11.530 -0.346 1.00 88.69 173 SER A N 1
ATOM 1330 C CA . SER A 1 173 ? 6.088 -10.253 -0.984 1.00 88.69 173 SER A CA 1
ATOM 1331 C C . SER A 1 173 ? 4.626 -10.194 -1.437 1.00 88.69 173 SER A C 1
ATOM 1333 O O . SER A 1 173 ? 4.154 -9.122 -1.792 1.00 88.69 173 SER A O 1
ATOM 1335 N N . LYS A 1 174 ? 3.926 -11.336 -1.438 1.00 90.19 174 LYS A N 1
ATOM 1336 C CA . LYS A 1 174 ? 2.509 -11.466 -1.801 1.00 90.19 174 LYS A CA 1
ATOM 1337 C C . LYS A 1 174 ? 1.604 -10.585 -0.936 1.00 90.19 174 LYS A C 1
ATOM 1339 O O . LYS A 1 174 ? 0.724 -9.907 -1.451 1.00 90.19 174 LYS A O 1
ATOM 1344 N N . SER A 1 175 ? 1.884 -10.542 0.373 1.00 84.38 175 SER A N 1
ATOM 1345 C CA . SER A 1 175 ? 1.232 -9.674 1.370 1.00 84.38 175 SER A CA 1
ATOM 1346 C C . SER A 1 175 ? -0.270 -9.435 1.080 1.00 84.38 175 SER A C 1
ATOM 1348 O O . SER A 1 175 ? -1.000 -10.393 0.836 1.00 84.38 175 SER A O 1
ATOM 1350 N N . ALA A 1 176 ? -0.739 -8.185 1.114 1.00 87.56 176 ALA A N 1
ATOM 1351 C CA . ALA A 1 176 ? -2.108 -7.775 0.787 1.00 87.56 176 ALA A CA 1
ATOM 1352 C C . ALA A 1 176 ? -2.242 -7.179 -0.635 1.00 87.56 176 ALA A C 1
ATOM 1354 O O . ALA A 1 176 ? -3.091 -6.317 -0.872 1.00 87.56 176 ALA A O 1
ATOM 1355 N N . VAL A 1 177 ? -1.375 -7.583 -1.573 1.00 94.56 177 VAL A N 1
ATOM 1356 C CA . VAL A 1 177 ? -1.255 -6.964 -2.907 1.00 94.56 177 VAL A CA 1
ATOM 1357 C C . VAL A 1 177 ? -2.561 -7.063 -3.707 1.00 94.56 177 VAL A C 1
ATOM 1359 O O . VAL A 1 177 ? -3.027 -6.058 -4.243 1.00 94.56 177 VAL A O 1
ATOM 1362 N N . LEU A 1 178 ? -3.202 -8.237 -3.730 1.00 96.50 178 LEU A N 1
ATOM 1363 C CA . LEU A 1 178 ? -4.480 -8.432 -4.424 1.00 96.50 178 LEU A CA 1
ATOM 1364 C C . LEU A 1 178 ? -5.609 -7.594 -3.807 1.00 96.50 178 LEU A C 1
ATOM 1366 O O . LEU A 1 178 ? -6.397 -6.984 -4.525 1.00 96.50 178 LEU A O 1
ATOM 1370 N N . GLN A 1 179 ? -5.687 -7.539 -2.477 1.00 96.12 179 GLN A N 1
ATOM 1371 C CA . GLN A 1 179 ? -6.702 -6.761 -1.771 1.00 96.12 179 GLN A CA 1
ATOM 1372 C C . GLN A 1 179 ? -6.556 -5.269 -2.091 1.00 96.12 179 GLN A C 1
ATOM 1374 O O . GLN A 1 179 ? -7.551 -4.603 -2.368 1.00 96.12 179 GLN A O 1
ATOM 1379 N N . MET A 1 180 ? -5.323 -4.753 -2.105 1.00 98.19 180 MET A N 1
ATOM 1380 C CA . MET A 1 180 ? -5.045 -3.362 -2.474 1.00 98.19 180 MET A CA 1
ATOM 1381 C C . MET A 1 180 ? -5.383 -3.079 -3.941 1.00 98.19 180 MET A C 1
ATOM 1383 O O . MET A 1 180 ? -5.979 -2.044 -4.223 1.00 98.19 180 MET A O 1
ATOM 1387 N N . ALA A 1 181 ? -5.086 -4.007 -4.857 1.00 98.31 181 ALA A N 1
ATOM 1388 C CA . ALA A 1 181 ? -5.470 -3.880 -6.264 1.00 98.31 181 ALA A CA 1
ATOM 1389 C C . ALA A 1 181 ? -6.998 -3.820 -6.450 1.00 98.31 181 ALA A C 1
ATOM 1391 O O . ALA A 1 181 ? -7.495 -3.057 -7.268 1.00 98.31 181 ALA A O 1
ATOM 1392 N N . LEU A 1 182 ? -7.766 -4.575 -5.659 1.00 98.12 182 LEU A N 1
ATOM 1393 C CA . LEU A 1 182 ? -9.232 -4.507 -5.689 1.00 98.12 182 LEU A CA 1
ATOM 1394 C C . LEU A 1 182 ? -9.779 -3.184 -5.120 1.00 98.12 182 LEU A C 1
ATOM 1396 O O . LEU A 1 182 ? -10.843 -2.728 -5.535 1.00 98.12 182 LEU A O 1
ATOM 1400 N N . ALA A 1 183 ? -9.099 -2.596 -4.133 1.00 98.50 183 ALA A N 1
ATOM 1401 C CA . ALA A 1 183 ? -9.587 -1.444 -3.372 1.00 98.50 183 ALA A CA 1
ATOM 1402 C C . ALA A 1 183 ? -9.070 -0.079 -3.869 1.00 98.50 183 ALA A C 1
ATOM 1404 O O . ALA A 1 183 ? -9.598 0.961 -3.455 1.00 98.50 183 ALA A O 1
ATOM 1405 N N . GLY A 1 184 ? -8.049 -0.074 -4.728 1.00 98.56 184 GLY A N 1
ATOM 1406 C CA . GLY A 1 184 ? -7.509 1.117 -5.376 1.00 98.56 184 GLY A CA 1
ATOM 1407 C C . GLY A 1 184 ? -8.326 1.527 -6.597 1.00 98.56 184 GLY A C 1
ATOM 1408 O O . GLY A 1 184 ? -8.735 0.692 -7.397 1.00 98.56 184 GLY A O 1
ATOM 1409 N N . LYS A 1 185 ? -8.561 2.830 -6.763 1.00 98.56 185 LYS A N 1
ATOM 1410 C CA . LYS A 1 185 ? -9.207 3.372 -7.967 1.00 98.56 185 LYS A CA 1
ATOM 1411 C C . LYS A 1 185 ? -8.260 3.397 -9.168 1.00 98.56 185 LYS A C 1
ATOM 1413 O O . LYS A 1 185 ? -8.718 3.161 -10.279 1.00 98.56 185 LYS A O 1
ATOM 1418 N N . THR A 1 186 ? -6.991 3.732 -8.935 1.00 98.75 186 THR A N 1
ATOM 1419 C CA . THR A 1 186 ? -5.910 3.644 -9.925 1.00 98.75 186 THR A CA 1
ATOM 1420 C C . THR A 1 186 ? -4.809 2.748 -9.372 1.00 98.75 186 THR A C 1
ATOM 1422 O O . THR A 1 186 ? -4.221 3.062 -8.338 1.00 98.75 186 THR A O 1
ATOM 1425 N N . VAL A 1 187 ? -4.510 1.642 -10.040 1.00 98.88 187 VAL A N 1
ATOM 1426 C CA . VAL A 1 187 ? -3.540 0.647 -9.576 1.00 98.88 187 VAL A CA 1
ATOM 1427 C C . VAL A 1 187 ? -2.268 0.722 -10.409 1.00 98.88 187 VAL A C 1
ATOM 1429 O O . VAL A 1 187 ? -2.290 0.533 -11.627 1.00 98.88 187 VAL A O 1
ATOM 1432 N N . ILE A 1 188 ? -1.151 0.982 -9.734 1.00 98.81 188 ILE A N 1
ATOM 1433 C CA . ILE A 1 188 ? 0.182 1.088 -10.326 1.00 98.81 188 ILE A CA 1
ATOM 1434 C C . ILE A 1 188 ? 1.044 -0.021 -9.727 1.00 98.81 188 ILE A C 1
ATOM 1436 O O . ILE A 1 188 ? 1.328 -0.020 -8.528 1.00 98.81 188 ILE A O 1
ATOM 1440 N N . ALA A 1 189 ? 1.452 -0.976 -10.558 1.00 98.62 189 ALA A N 1
ATOM 1441 C CA . ALA A 1 189 ? 2.278 -2.100 -10.143 1.00 98.62 189 ALA A CA 1
ATOM 1442 C C . ALA A 1 189 ? 3.745 -1.881 -10.524 1.00 98.62 189 ALA A C 1
ATOM 1444 O O . ALA A 1 189 ? 4.088 -1.814 -11.703 1.00 98.62 189 ALA A O 1
ATOM 1445 N N . GLU A 1 190 ? 4.621 -1.822 -9.527 1.00 98.56 190 GLU A N 1
ATOM 1446 C CA . GLU A 1 190 ? 6.067 -1.882 -9.722 1.00 98.56 190 GLU A CA 1
ATOM 1447 C C . GLU A 1 190 ? 6.520 -3.346 -9.758 1.00 98.56 190 GLU A C 1
ATOM 1449 O O . GLU A 1 190 ? 6.198 -4.120 -8.854 1.00 98.56 190 GLU A O 1
ATOM 1454 N N . VAL A 1 191 ? 7.274 -3.751 -10.781 1.00 98.44 191 VAL A N 1
ATOM 1455 C CA . VAL A 1 191 ? 7.760 -5.137 -10.924 1.00 98.44 191 VAL A CA 1
ATOM 1456 C C . VAL A 1 191 ? 9.266 -5.220 -11.155 1.00 98.44 191 VAL A C 1
ATOM 1458 O O . VAL A 1 191 ? 9.907 -4.213 -11.455 1.00 98.44 191 VAL A O 1
ATOM 1461 N N . ASN A 1 192 ? 9.857 -6.407 -10.959 1.00 97.88 192 ASN A N 1
ATOM 1462 C CA . ASN A 1 192 ? 11.268 -6.650 -11.289 1.00 97.88 192 ASN A CA 1
ATOM 1463 C C . ASN A 1 192 ? 11.490 -6.882 -12.780 1.00 97.88 192 ASN A C 1
ATOM 1465 O O . ASN A 1 192 ? 12.619 -6.730 -13.238 1.00 97.88 192 ASN A O 1
ATOM 1469 N N . GLU A 1 193 ? 10.468 -7.308 -13.515 1.00 97.81 193 GLU A N 1
ATOM 1470 C CA . GLU A 1 193 ? 10.576 -7.606 -14.939 1.00 97.81 193 GLU A CA 1
ATOM 1471 C C . GLU A 1 193 ? 9.195 -7.521 -15.598 1.00 97.81 193 GLU A C 1
ATOM 1473 O O . GLU A 1 193 ? 8.215 -8.076 -15.087 1.00 97.81 193 GLU A O 1
ATOM 1478 N N . ILE A 1 194 ? 9.131 -6.834 -16.736 1.00 98.44 194 ILE A N 1
ATOM 1479 C CA . ILE A 1 194 ? 7.973 -6.838 -17.631 1.00 98.44 194 ILE A CA 1
ATOM 1480 C C . ILE A 1 194 ? 8.223 -7.864 -18.741 1.00 98.44 194 ILE A C 1
ATOM 1482 O O . ILE A 1 194 ? 9.209 -7.759 -19.468 1.00 98.44 194 ILE A O 1
ATOM 1486 N N . VAL A 1 195 ? 7.320 -8.832 -18.877 1.00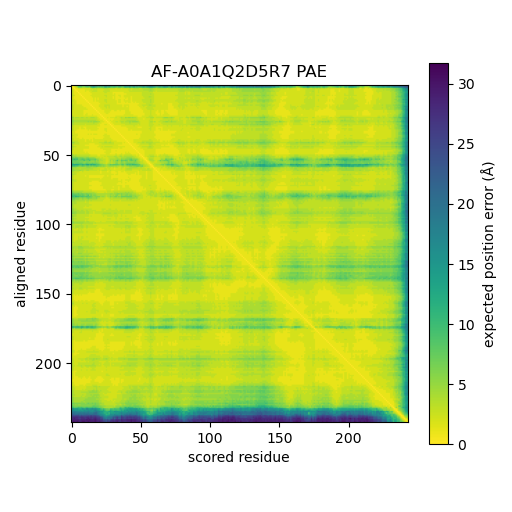 98.38 195 VAL A N 1
ATOM 1487 C CA . VAL A 1 195 ? 7.407 -9.965 -19.814 1.00 98.38 195 VAL A CA 1
ATOM 1488 C C . VAL A 1 195 ? 6.298 -9.913 -20.873 1.00 98.38 195 VAL A C 1
ATOM 1490 O O . VAL A 1 195 ? 5.391 -9.075 -20.804 1.00 98.38 195 VAL A O 1
ATOM 1493 N N . GLU A 1 196 ? 6.355 -10.780 -21.886 1.00 98.12 196 GLU A N 1
ATOM 1494 C CA . GLU A 1 196 ? 5.297 -10.854 -22.895 1.00 98.12 196 GLU A CA 1
ATOM 1495 C C . GLU A 1 196 ? 4.057 -11.582 -22.356 1.00 98.12 196 GLU A C 1
ATOM 1497 O O . GLU A 1 196 ? 4.094 -12.355 -21.395 1.00 98.12 196 GLU A O 1
ATOM 1502 N N . VAL A 1 197 ? 2.915 -11.334 -22.998 1.00 97.88 197 VAL A N 1
ATOM 1503 C CA . VAL A 1 197 ? 1.667 -12.036 -22.678 1.00 97.88 197 VAL A CA 1
ATOM 1504 C C . VAL A 1 197 ? 1.844 -13.529 -22.952 1.00 97.88 197 VAL A C 1
ATOM 1506 O O . VAL A 1 197 ? 2.172 -13.923 -24.070 1.00 97.88 197 VAL A O 1
ATOM 1509 N N . GLY A 1 198 ? 1.581 -14.352 -21.937 1.00 97.00 198 GLY A N 1
ATOM 1510 C CA . GLY A 1 198 ? 1.762 -15.806 -21.986 1.00 97.00 198 GLY A CA 1
ATOM 1511 C C . GLY A 1 198 ? 3.030 -16.318 -21.297 1.00 97.00 198 GLY A C 1
ATOM 1512 O O . GLY A 1 198 ? 3.114 -17.517 -21.043 1.00 97.00 198 GLY A O 1
ATOM 1513 N N . ASP A 1 199 ? 3.967 -15.438 -20.925 1.00 98.12 199 ASP A N 1
ATOM 1514 C CA . ASP A 1 199 ? 5.171 -15.826 -20.171 1.00 98.12 199 ASP A CA 1
ATOM 1515 C C . ASP A 1 199 ? 4.875 -16.117 -18.687 1.00 98.12 199 ASP A C 1
ATOM 1517 O O . ASP A 1 199 ? 5.643 -16.807 -18.011 1.00 98.12 199 ASP A O 1
ATOM 1521 N N . ILE A 1 200 ? 3.751 -15.608 -18.170 1.00 98.50 200 ILE A N 1
ATOM 1522 C CA . ILE A 1 200 ? 3.222 -15.947 -16.845 1.00 98.50 200 ILE A CA 1
ATOM 1523 C C . ILE A 1 200 ? 2.166 -17.040 -17.021 1.00 98.50 200 ILE A C 1
ATOM 1525 O O . ILE A 1 200 ? 1.170 -16.847 -17.720 1.00 98.50 200 ILE A O 1
ATOM 1529 N N . ALA A 1 201 ? 2.375 -18.193 -16.378 1.00 98.12 201 ALA A N 1
ATOM 1530 C CA . ALA A 1 201 ? 1.389 -19.265 -16.382 1.00 98.12 201 ALA A CA 1
ATOM 1531 C C . ALA A 1 201 ? 0.085 -18.788 -15.710 1.00 98.12 201 ALA A C 1
ATOM 1533 O O . ALA A 1 201 ? 0.159 -18.100 -14.692 1.00 98.12 201 ALA A O 1
ATOM 1534 N N . PRO A 1 202 ? -1.108 -19.164 -16.207 1.00 97.75 202 PRO A N 1
ATOM 1535 C CA . PRO A 1 202 ? -2.372 -18.709 -15.624 1.00 97.75 202 PRO A CA 1
ATOM 1536 C C . PRO A 1 202 ? -2.512 -18.981 -14.117 1.00 97.75 202 PRO A C 1
ATOM 1538 O O . PRO A 1 202 ? -3.009 -18.125 -13.393 1.00 97.75 202 PRO A O 1
ATOM 1541 N N . ASP A 1 203 ? -2.017 -20.127 -13.637 1.00 97.44 203 ASP A N 1
ATOM 1542 C CA . ASP A 1 203 ? -2.046 -20.499 -12.211 1.00 97.44 203 ASP A CA 1
ATOM 1543 C C . ASP A 1 203 ? -1.054 -19.694 -11.347 1.00 97.44 203 ASP A C 1
ATOM 1545 O O . ASP A 1 203 ? -1.167 -19.673 -10.121 1.00 97.44 203 ASP A O 1
ATOM 1549 N N . ASP A 1 204 ? -0.091 -19.017 -11.978 1.00 97.50 204 ASP A N 1
ATOM 1550 C CA . ASP A 1 204 ? 0.894 -18.161 -11.315 1.00 97.50 204 ASP A CA 1
ATOM 1551 C C . ASP A 1 204 ? 0.450 -16.688 -11.231 1.00 97.50 204 ASP A C 1
ATOM 1553 O O . ASP A 1 204 ? 1.148 -15.868 -10.621 1.00 97.50 204 ASP A O 1
ATOM 1557 N N . VAL A 1 205 ? -0.691 -16.331 -11.834 1.00 98.12 205 VAL A N 1
ATOM 1558 C CA . VAL A 1 205 ? -1.249 -14.975 -11.777 1.00 98.12 205 VAL A CA 1
ATOM 1559 C C . VAL A 1 205 ? -1.874 -14.735 -10.405 1.00 98.12 205 VAL A C 1
ATOM 1561 O O . VAL A 1 205 ? -2.882 -15.334 -10.043 1.00 98.12 205 VAL A O 1
ATOM 1564 N N . GLU A 1 206 ? -1.289 -13.812 -9.645 1.00 97.50 206 GLU A N 1
ATOM 1565 C CA . GLU A 1 206 ? -1.789 -13.411 -8.330 1.00 97.50 206 GLU A CA 1
ATOM 1566 C C . GLU A 1 206 ? -2.732 -12.212 -8.410 1.00 97.50 206 GLU A C 1
ATOM 1568 O O . GLU A 1 206 ? -3.799 -12.225 -7.797 1.00 97.50 206 GLU A O 1
ATOM 1573 N N . VAL A 1 207 ? -2.356 -11.189 -9.186 1.00 98.31 207 VAL A N 1
ATOM 1574 C CA . VAL A 1 207 ? -3.241 -10.062 -9.506 1.00 98.31 207 VAL A CA 1
ATOM 1575 C C . VAL A 1 207 ? -3.614 -10.141 -10.979 1.00 98.31 207 VAL A C 1
ATOM 1577 O O . VAL A 1 207 ? -2.739 -9.980 -11.834 1.00 98.31 207 VAL A O 1
ATOM 1580 N N . PRO A 1 208 ? -4.894 -10.375 -11.301 1.00 98.25 208 PRO A N 1
ATOM 1581 C CA . PRO A 1 208 ? -5.366 -10.342 -12.675 1.00 98.25 208 PRO A CA 1
ATOM 1582 C C . PRO A 1 208 ? -5.174 -8.963 -13.307 1.00 98.25 208 PRO A C 1
ATOM 1584 O O . PRO A 1 208 ? -5.514 -7.943 -12.707 1.00 98.25 208 PRO A O 1
ATOM 1587 N N . GLY A 1 209 ? -4.731 -8.941 -14.562 1.00 98.25 209 GLY A N 1
ATOM 1588 C CA . GLY A 1 209 ? -4.489 -7.717 -15.322 1.00 98.25 209 GLY A CA 1
ATOM 1589 C C . GLY A 1 209 ? -5.643 -6.711 -15.351 1.00 98.25 209 GLY A C 1
ATOM 1590 O O . GLY A 1 209 ? -5.364 -5.516 -15.297 1.00 98.25 209 GLY A O 1
ATOM 1591 N N . PRO A 1 210 ? -6.932 -7.105 -15.368 1.00 98.12 210 PRO A N 1
ATOM 1592 C CA . PRO A 1 210 ? -8.038 -6.148 -15.279 1.00 98.12 210 PRO A CA 1
ATOM 1593 C C . PRO A 1 210 ? -8.049 -5.264 -14.024 1.00 98.12 210 PRO A C 1
ATOM 1595 O O . PRO A 1 210 ? -8.687 -4.219 -14.055 1.00 98.12 210 PRO A O 1
ATOM 1598 N N . LEU A 1 211 ? -7.367 -5.665 -12.946 1.00 98.44 211 LEU A N 1
ATOM 1599 C CA . LEU A 1 211 ? -7.231 -4.869 -11.721 1.00 98.44 211 LEU A CA 1
ATOM 1600 C C . LEU A 1 211 ? -6.029 -3.918 -11.750 1.00 98.44 211 LEU A C 1
ATOM 1602 O O . LEU A 1 211 ? -5.808 -3.202 -10.784 1.00 98.44 211 LEU A O 1
ATOM 1606 N N . VAL A 1 212 ? -5.218 -3.942 -12.809 1.00 98.69 212 VAL A N 1
ATOM 1607 C CA . VAL A 1 212 ? -3.988 -3.153 -12.918 1.00 98.69 212 VAL A CA 1
ATOM 1608 C C . VAL A 1 212 ? -4.133 -2.146 -14.048 1.00 98.69 212 VAL A C 1
ATOM 1610 O O . VAL A 1 212 ? -4.302 -2.534 -15.209 1.00 98.69 212 VAL A O 1
ATOM 1613 N N . ASP A 1 213 ? -4.037 -0.858 -13.723 1.00 98.75 213 ASP A N 1
ATOM 1614 C CA . ASP A 1 213 ? -4.097 0.220 -14.712 1.00 98.75 213 ASP A CA 1
ATOM 1615 C C . ASP A 1 213 ? -2.739 0.432 -15.376 1.00 98.75 213 ASP A C 1
ATOM 1617 O O . ASP A 1 213 ? -2.653 0.509 -16.605 1.00 98.75 213 ASP A O 1
ATOM 1621 N N . TYR A 1 214 ? -1.675 0.475 -14.567 1.00 98.75 214 TYR A N 1
ATOM 1622 C CA . TYR A 1 214 ? -0.321 0.742 -15.036 1.00 98.75 214 TYR A CA 1
ATOM 1623 C C . TYR A 1 214 ? 0.703 -0.216 -14.436 1.00 98.75 214 TYR A C 1
ATOM 1625 O O . TYR A 1 214 ? 0.625 -0.586 -13.266 1.00 98.75 214 TYR A O 1
ATOM 1633 N N . ILE A 1 215 ? 1.697 -0.577 -15.243 1.00 98.69 215 ILE A N 1
ATOM 1634 C CA . ILE A 1 215 ? 2.870 -1.337 -14.811 1.00 98.69 215 ILE A CA 1
ATOM 1635 C C . ILE A 1 215 ? 4.124 -0.498 -15.033 1.00 98.69 215 ILE A C 1
ATOM 1637 O O . ILE A 1 215 ? 4.282 0.129 -16.084 1.00 98.69 215 ILE A O 1
ATOM 1641 N N . VAL A 1 216 ? 5.019 -0.501 -14.052 1.00 98.50 216 VAL A N 1
ATOM 1642 C CA . VAL A 1 216 ? 6.315 0.172 -14.123 1.00 98.50 216 VAL A CA 1
ATOM 1643 C C . VAL A 1 216 ? 7.430 -0.820 -13.820 1.00 98.50 216 VAL A C 1
ATOM 1645 O O . VAL A 1 216 ? 7.320 -1.687 -12.949 1.00 98.50 216 VAL A O 1
ATOM 1648 N N . GLN A 1 217 ? 8.527 -0.687 -14.554 1.00 98.06 217 GLN A N 1
ATOM 1649 C CA . GLN A 1 217 ? 9.743 -1.443 -14.302 1.00 98.06 217 GLN A CA 1
ATOM 1650 C C . GLN A 1 217 ? 10.523 -0.746 -13.181 1.00 98.06 217 GLN A C 1
ATOM 1652 O O . GLN A 1 217 ? 11.007 0.368 -13.370 1.00 98.06 217 GLN A O 1
ATOM 1657 N N . GLY A 1 218 ? 10.615 -1.393 -12.020 1.00 96.31 218 GLY A N 1
ATOM 1658 C CA . GLY A 1 218 ? 11.491 -0.961 -10.931 1.00 96.31 218 GLY A CA 1
ATOM 1659 C C . GLY A 1 218 ? 12.853 -1.647 -11.017 1.00 96.31 218 GLY A C 1
ATOM 1660 O O . GLY A 1 218 ? 13.269 -2.102 -12.086 1.00 96.31 218 GLY A O 1
ATOM 1661 N N . ASP A 1 219 ? 13.500 -1.789 -9.861 1.00 94.62 219 ASP A N 1
ATOM 1662 C CA . ASP A 1 219 ? 14.758 -2.529 -9.748 1.00 94.62 219 ASP A CA 1
ATOM 1663 C C . ASP A 1 219 ? 14.597 -3.963 -10.244 1.00 94.62 219 ASP A C 1
ATOM 1665 O O . ASP A 1 219 ? 13.614 -4.652 -9.930 1.00 94.62 219 ASP A O 1
ATOM 1669 N N . THR A 1 220 ? 15.595 -4.438 -10.981 1.00 95.62 220 THR A N 1
ATOM 1670 C CA . THR A 1 220 ? 15.711 -5.844 -11.352 1.00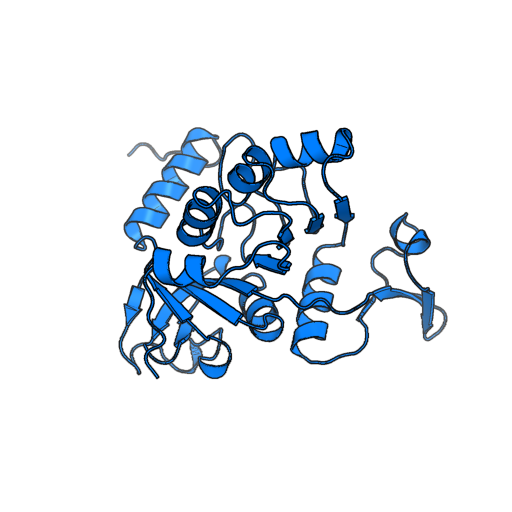 95.62 220 THR A CA 1
ATOM 1671 C C . THR A 1 220 ? 15.822 -6.712 -10.106 1.00 95.62 220 THR A C 1
ATOM 1673 O O . THR A 1 220 ? 16.046 -6.258 -8.980 1.00 95.62 220 THR A O 1
ATOM 1676 N N . LEU A 1 221 ? 15.655 -8.020 -10.284 1.00 91.38 221 LEU A N 1
ATOM 1677 C CA . LEU A 1 221 ? 15.730 -8.925 -9.149 1.00 91.38 221 LEU A CA 1
ATOM 1678 C C . LEU A 1 221 ? 17.113 -8.956 -8.488 1.00 91.38 221 LEU A C 1
ATOM 1680 O O . LEU A 1 221 ? 17.204 -9.197 -7.284 1.00 91.38 221 LEU A O 1
ATOM 1684 N N . VAL A 1 222 ? 18.167 -8.761 -9.277 1.00 93.69 222 VAL A N 1
ATOM 1685 C CA . VAL A 1 222 ? 19.545 -8.738 -8.785 1.00 93.69 222 VAL A CA 1
ATOM 1686 C C . VAL A 1 222 ? 19.756 -7.495 -7.928 1.00 93.69 222 VAL A C 1
ATOM 1688 O O . VAL A 1 222 ? 20.082 -7.641 -6.754 1.00 93.69 222 VAL A O 1
ATOM 1691 N N . GLU A 1 223 ? 19.427 -6.316 -8.458 1.00 93.56 223 GLU A N 1
ATOM 1692 C CA . GLU A 1 223 ? 19.538 -5.036 -7.742 1.00 93.56 223 GLU A CA 1
ATOM 1693 C C . GLU A 1 223 ? 18.725 -5.040 -6.441 1.00 93.56 223 GLU A C 1
ATOM 1695 O O . GLU A 1 223 ? 19.233 -4.683 -5.380 1.00 93.56 223 GLU A O 1
ATOM 1700 N N . ALA A 1 224 ? 17.479 -5.530 -6.483 1.00 89.81 224 ALA A N 1
ATOM 1701 C CA . ALA A 1 224 ? 16.646 -5.627 -5.288 1.00 89.81 224 ALA A CA 1
ATOM 1702 C C . ALA A 1 224 ? 17.265 -6.556 -4.225 1.00 89.81 224 ALA A C 1
ATOM 1704 O O . ALA A 1 224 ? 17.227 -6.252 -3.033 1.00 89.81 224 ALA A O 1
ATOM 1705 N N . LYS A 1 225 ? 17.845 -7.697 -4.628 1.00 88.81 225 LYS A N 1
ATOM 1706 C CA . LYS A 1 225 ? 18.514 -8.618 -3.694 1.00 88.81 225 LYS A CA 1
ATOM 1707 C C . LYS A 1 225 ? 19.764 -7.998 -3.081 1.00 88.81 225 LYS A C 1
ATOM 1709 O O . LYS A 1 225 ? 19.953 -8.133 -1.877 1.00 88.81 225 LYS A O 1
ATOM 1714 N N . GLU A 1 226 ? 20.597 -7.353 -3.890 1.00 90.94 226 GLU A N 1
ATOM 1715 C CA . GLU A 1 226 ? 21.797 -6.654 -3.422 1.00 90.94 226 GLU A CA 1
ATOM 1716 C C . GLU A 1 226 ? 21.421 -5.582 -2.396 1.00 90.94 226 GLU A C 1
ATOM 1718 O O . GLU A 1 226 ? 21.932 -5.603 -1.276 1.00 90.94 226 GLU A O 1
ATOM 1723 N N . TYR A 1 227 ? 20.418 -4.759 -2.710 1.00 88.69 227 TYR A N 1
ATOM 1724 C CA . TYR A 1 227 ? 19.900 -3.738 -1.805 1.00 88.69 227 TYR A CA 1
ATOM 1725 C C . TYR A 1 227 ? 19.439 -4.308 -0.453 1.00 88.69 227 TYR A C 1
ATOM 1727 O O . TYR A 1 227 ? 19.867 -3.839 0.604 1.00 88.69 227 TYR A O 1
ATOM 1735 N N . PHE A 1 228 ? 18.582 -5.339 -0.449 1.00 85.94 228 PHE A N 1
ATOM 1736 C CA . PHE A 1 228 ? 18.088 -5.917 0.809 1.00 85.94 228 PHE A CA 1
ATOM 1737 C C . PHE A 1 228 ? 19.182 -6.665 1.587 1.00 85.94 228 PHE A C 1
ATOM 1739 O O . PHE A 1 228 ? 19.188 -6.616 2.819 1.00 85.94 228 PHE A O 1
ATOM 1746 N N . ASN A 1 229 ? 20.136 -7.303 0.900 1.00 86.75 229 ASN A N 1
ATOM 1747 C CA . ASN A 1 229 ? 21.296 -7.918 1.544 1.00 86.75 229 ASN A CA 1
ATOM 1748 C C . ASN A 1 229 ? 22.140 -6.869 2.277 1.00 86.75 229 ASN A C 1
ATOM 1750 O O . ASN A 1 229 ? 22.517 -7.091 3.429 1.00 86.75 229 ASN A O 1
ATOM 1754 N N . GLU A 1 230 ? 22.405 -5.722 1.652 1.00 86.38 230 GLU A N 1
ATOM 1755 C CA . GLU A 1 230 ? 23.124 -4.612 2.283 1.00 86.38 230 GLU A CA 1
ATOM 1756 C C . GLU A 1 230 ? 22.337 -4.022 3.460 1.00 86.38 230 GLU A C 1
ATOM 1758 O O . GLU A 1 230 ? 22.885 -3.855 4.557 1.00 86.38 230 GLU A O 1
ATOM 1763 N N . LEU A 1 231 ? 21.038 -3.765 3.272 1.00 84.06 231 LEU A N 1
ATOM 1764 C CA . LEU A 1 231 ? 20.162 -3.213 4.306 1.00 84.06 231 LEU A CA 1
ATOM 1765 C C . LEU A 1 231 ? 20.165 -4.089 5.570 1.00 84.06 231 LEU A C 1
ATOM 1767 O O . LEU A 1 231 ? 20.389 -3.590 6.680 1.00 84.06 231 LEU A O 1
ATOM 1771 N N . TRP A 1 232 ? 19.983 -5.401 5.416 1.00 81.88 232 TRP A N 1
ATOM 1772 C CA . TRP A 1 232 ? 19.895 -6.333 6.545 1.00 81.88 232 TRP A CA 1
ATOM 1773 C C . TRP A 1 232 ? 21.256 -6.707 7.138 1.00 81.88 232 TRP A C 1
ATOM 1775 O O . TRP A 1 232 ? 21.366 -6.861 8.359 1.00 81.88 232 TRP A O 1
ATOM 1785 N N . SER A 1 233 ? 22.316 -6.775 6.327 1.00 81.81 233 SER A N 1
ATOM 1786 C CA . SER A 1 233 ? 23.683 -6.980 6.834 1.00 81.81 233 SER A CA 1
ATOM 1787 C C . SER A 1 233 ? 24.152 -5.777 7.652 1.00 81.81 233 SER A C 1
ATOM 1789 O O . SER A 1 233 ? 24.726 -5.943 8.726 1.00 81.81 233 SER A O 1
ATOM 1791 N N . SER A 1 234 ? 23.819 -4.552 7.223 1.00 76.62 234 SER A N 1
ATOM 1792 C CA . SER A 1 234 ? 24.162 -3.324 7.958 1.00 76.62 234 SER A CA 1
ATOM 1793 C C . SER A 1 234 ? 23.460 -3.191 9.318 1.00 76.62 234 SER A C 1
ATOM 1795 O O . SER A 1 234 ? 23.829 -2.336 10.124 1.00 76.62 234 SER A O 1
ATOM 1797 N N . THR A 1 235 ? 22.451 -4.027 9.581 1.00 69.69 235 THR A N 1
ATOM 1798 C CA . THR A 1 235 ? 21.670 -4.040 10.824 1.00 69.69 235 THR A CA 1
ATOM 1799 C C . THR A 1 235 ? 21.830 -5.334 11.627 1.00 69.69 235 THR A C 1
ATOM 1801 O O . THR A 1 235 ? 21.071 -5.564 12.567 1.00 69.69 235 THR A O 1
ATOM 1804 N N . ASN A 1 236 ? 22.841 -6.157 11.306 1.00 68.69 236 ASN A N 1
ATOM 1805 C CA . ASN A 1 236 ? 23.121 -7.454 11.942 1.00 68.69 236 ASN A CA 1
ATOM 1806 C C . ASN A 1 236 ? 21.928 -8.435 11.931 1.00 68.69 236 ASN A C 1
ATOM 1808 O O . ASN A 1 236 ? 21.869 -9.344 12.760 1.00 68.69 236 ASN A O 1
ATOM 1812 N N . GLN A 1 237 ? 20.970 -8.265 11.012 1.00 63.75 237 GLN A N 1
ATOM 1813 C CA . GLN A 1 237 ? 19.815 -9.163 10.880 1.00 63.75 237 GLN A CA 1
ATOM 1814 C C . GLN A 1 237 ? 20.111 -10.379 9.993 1.00 63.75 237 GLN A C 1
ATOM 1816 O O . GLN A 1 237 ? 19.442 -11.404 10.112 1.00 63.75 237 GLN A O 1
ATOM 1821 N N . LEU A 1 238 ? 21.151 -10.302 9.158 1.00 59.31 238 LEU A N 1
ATOM 1822 C CA . LEU A 1 238 ? 21.730 -11.442 8.453 1.00 59.31 238 LEU A CA 1
ATOM 1823 C C . LEU A 1 238 ? 23.112 -11.755 9.031 1.00 59.31 238 LEU A C 1
ATOM 1825 O O . LEU A 1 238 ? 23.950 -10.866 9.183 1.00 59.31 238 LEU A O 1
ATOM 1829 N N . LYS A 1 239 ? 23.373 -13.034 9.321 1.00 53.94 239 LYS A N 1
ATOM 1830 C CA . LYS A 1 239 ? 24.753 -13.506 9.454 1.00 53.94 239 LYS A CA 1
ATOM 1831 C C . LYS A 1 239 ? 25.337 -13.519 8.049 1.00 53.94 239 LYS A C 1
ATOM 1833 O O . LYS A 1 239 ? 24.891 -14.306 7.223 1.00 53.94 239 LYS A O 1
ATOM 1838 N N . VAL A 1 240 ? 26.299 -12.643 7.784 1.00 52.56 240 VAL A N 1
ATOM 1839 C CA . VAL A 1 240 ? 27.125 -12.760 6.583 1.00 52.56 240 VAL A CA 1
ATOM 1840 C C . VAL A 1 240 ? 27.893 -14.072 6.737 1.00 52.56 240 VAL A C 1
ATOM 1842 O O . VAL A 1 240 ? 28.754 -14.178 7.612 1.00 52.56 240 VAL A O 1
ATOM 1845 N N . GLU A 1 241 ? 27.523 -15.102 5.977 1.00 50.12 241 GLU A N 1
ATOM 1846 C CA . GLU A 1 241 ? 28.393 -16.263 5.823 1.00 50.12 241 GLU A CA 1
ATOM 1847 C C . GLU A 1 241 ? 29.630 -15.766 5.077 1.00 50.12 241 GLU A C 1
ATOM 1849 O O . GLU A 1 241 ? 29.570 -15.392 3.909 1.00 50.12 241 GLU A O 1
ATOM 1854 N N . VAL A 1 242 ? 30.728 -15.640 5.819 1.00 45.38 242 VAL A N 1
ATOM 1855 C CA . VAL A 1 242 ? 32.055 -15.454 5.243 1.00 45.38 242 VAL A CA 1
ATOM 1856 C C . VAL A 1 242 ? 32.403 -16.795 4.601 1.00 45.38 242 VAL A C 1
ATOM 1858 O O . VAL A 1 242 ? 32.438 -17.795 5.320 1.00 45.38 242 VAL A O 1
ATOM 1861 N N . GLU A 1 243 ? 32.564 -16.808 3.274 1.00 39.81 243 GLU A N 1
ATOM 1862 C CA . GLU A 1 243 ? 33.073 -17.963 2.511 1.00 39.81 243 GLU A CA 1
ATOM 1863 C C . GLU A 1 243 ? 34.362 -18.545 3.113 1.00 39.81 243 GLU A C 1
ATOM 1865 O O . GLU A 1 243 ? 35.229 -17.758 3.570 1.00 39.81 243 GLU A O 1
#

Organism: NCBI:txid633807

Mean predicted aligned error: 4.03 Å